Protein AF-A0A1M6YZU3-F1 (afdb_monomer_lite)

Secondary structure (DSSP, 8-state):
--------------------------------SS-----SSS-HHHHHHHHHTS-TT--HHHHHHTT-EEEETTEEEE-HHHHHHHHHHHHTT--EEEEEEEE-TTSPEEEEEEEEETTEEEEEEEGGG-TTT-------EEESEEEEEEETTEEEEEEES-TT--HHHHHHHHHTT--SEEEEEEEE-S--

Foldseek 3Di:
DDDDDDDDDDDDDDPPPPPPPPDDDDDDDDDDDDDDDDADDPCVVVVVVVVVVADLLDAPVNCQVNQAFEAEPQAGPHNVVVVVVQVVCVVVVHKDKGWYWYAYPVRQIKIKIWIRDPQKIWIWICCVSVPPPPDRDTDIDIARDWDWAQDPQKTWIKGANDPPDDPVNVVVCVVVVHPGMGTDGMHGHPPD

Sequence (192 aa):
MQRKLISTIMLIGVISISLFFVGCKFDNKNINKSEKKIYGKSKIQDIKDLLKMYPLDYNSDEAIKDGLFVISDNSIVGGEENWNDFISKVGDKKNDSIIVA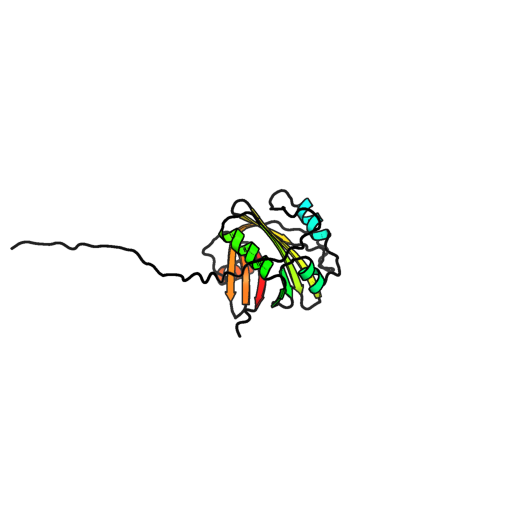TISNKGDMRLMYLSYLDNKFFSYFDMTRFKDSGIDYYSSDEYKFLKIYDVLGESNIALVNDESITYEEIENDLANGLVTSCNLFTFKNDND

Radius of gyration: 21.12 Å; chains: 1; bounding box: 74×56×54 Å

pLDDT: mean 77.56, std 21.75, range [28.66, 97.06]

Organism: NCBI:txid1121322

Structure (mmCIF, N/CA/C/O backbone):
data_AF-A0A1M6YZU3-F1
#
_entry.id   AF-A0A1M6YZU3-F1
#
loop_
_atom_site.group_PDB
_atom_site.id
_atom_site.type_symbol
_atom_site.label_atom_id
_atom_site.label_alt_id
_atom_site.label_comp_id
_atom_site.label_asym_id
_atom_site.label_entity_id
_atom_site.label_seq_id
_atom_site.pdbx_PDB_ins_code
_atom_site.Cartn_x
_atom_site.Cartn_y
_atom_site.Cartn_z
_atom_site.occupancy
_atom_site.B_iso_or_equiv
_atom_site.auth_seq_id
_atom_site.auth_comp_id
_atom_site.auth_asym_id
_atom_site.auth_atom_id
_atom_site.pdbx_PDB_model_num
ATOM 1 N N . MET A 1 1 ? -50.605 37.637 34.770 1.00 41.44 1 MET A N 1
ATOM 2 C CA . MET A 1 1 ? -50.801 36.393 33.995 1.00 41.44 1 MET A CA 1
ATOM 3 C C . MET A 1 1 ? -49.445 35.702 33.851 1.00 41.44 1 MET A C 1
ATOM 5 O O . MET A 1 1 ? -48.448 36.393 33.694 1.00 41.44 1 MET A O 1
ATOM 9 N N . GLN A 1 2 ? -49.388 34.392 34.093 1.00 34.66 2 GLN A N 1
ATOM 10 C CA . GLN A 1 2 ? -48.192 33.622 34.469 1.00 34.66 2 GLN A CA 1
ATOM 11 C C . GLN A 1 2 ? -47.335 33.112 33.283 1.00 34.66 2 GLN A C 1
ATOM 13 O O . GLN A 1 2 ? -47.867 32.649 32.288 1.00 34.66 2 GLN A O 1
ATOM 18 N N . ARG A 1 3 ? -46.007 33.176 33.485 1.00 36.25 3 ARG A N 1
ATOM 19 C CA . ARG A 1 3 ? -44.893 32.228 33.201 1.00 36.25 3 ARG A CA 1
ATOM 20 C C . ARG A 1 3 ? -44.892 31.252 31.990 1.00 36.25 3 ARG A C 1
ATOM 22 O O . ARG A 1 3 ? -45.678 30.322 31.957 1.00 36.25 3 ARG A O 1
ATOM 29 N N . LYS A 1 4 ? -43.749 31.334 31.267 1.00 38.69 4 LYS A N 1
ATOM 30 C CA . LYS A 1 4 ? -42.793 30.281 30.799 1.00 38.69 4 LYS A CA 1
ATOM 31 C C . LYS A 1 4 ? -43.259 29.235 29.760 1.00 38.69 4 LYS A C 1
ATOM 33 O O . LYS A 1 4 ? -44.171 28.480 30.041 1.00 38.69 4 LYS A O 1
ATOM 38 N N . LEU A 1 5 ? -42.466 29.013 28.699 1.00 37.53 5 LEU A N 1
ATOM 39 C CA . LEU A 1 5 ? -41.419 27.969 28.651 1.00 37.53 5 LEU A CA 1
ATOM 40 C C . LEU A 1 5 ? -40.583 28.045 27.354 1.00 37.53 5 LEU A C 1
ATOM 42 O O . LEU A 1 5 ? -41.110 28.231 26.264 1.00 37.53 5 LEU A O 1
ATOM 46 N N . ILE A 1 6 ? -39.273 27.868 27.517 1.00 45.22 6 ILE A N 1
ATOM 47 C CA . ILE A 1 6 ? -38.275 27.581 26.479 1.00 45.22 6 ILE A CA 1
ATOM 48 C C . ILE A 1 6 ? -38.477 26.126 26.032 1.00 45.22 6 ILE A C 1
ATOM 50 O O . ILE A 1 6 ? -38.635 25.258 26.892 1.00 45.22 6 ILE A O 1
ATOM 54 N N . SER A 1 7 ? -38.428 25.846 24.728 1.00 41.50 7 SER A N 1
ATOM 55 C CA . SER A 1 7 ? -38.266 24.480 24.220 1.00 41.50 7 SER A CA 1
ATOM 56 C C . SER A 1 7 ? -37.214 24.443 23.116 1.00 41.50 7 SER A C 1
ATOM 58 O O . SER A 1 7 ? -37.377 24.989 22.029 1.00 41.50 7 SER A O 1
ATOM 60 N N . THR A 1 8 ? -36.104 23.819 23.483 1.00 41.28 8 THR A N 1
ATOM 61 C CA . THR A 1 8 ? -35.013 23.315 22.662 1.00 41.28 8 THR A CA 1
ATOM 62 C C . THR A 1 8 ? -35.526 22.221 21.723 1.00 41.28 8 THR A C 1
ATOM 64 O O . THR A 1 8 ? -36.090 21.244 22.209 1.00 41.28 8 THR A O 1
ATOM 67 N N . ILE A 1 9 ? -35.246 22.312 20.419 1.00 47.88 9 ILE A N 1
ATOM 68 C CA . ILE A 1 9 ? -35.103 21.121 19.569 1.00 47.88 9 ILE A CA 1
ATOM 69 C C . ILE A 1 9 ? -33.762 21.196 18.842 1.00 47.88 9 ILE A C 1
ATOM 71 O O . ILE A 1 9 ? -33.439 22.142 18.129 1.00 47.88 9 ILE A O 1
ATOM 75 N N . MET A 1 10 ? -32.988 20.165 19.137 1.00 33.84 10 MET A N 1
ATOM 76 C CA . MET A 1 10 ? -31.693 19.775 18.622 1.00 33.84 10 MET A CA 1
ATOM 77 C C . MET A 1 10 ? -31.843 19.093 17.248 1.00 33.84 10 MET A C 1
ATOM 79 O O . MET A 1 10 ? -32.797 18.350 17.049 1.00 33.84 10 MET A O 1
ATOM 83 N N . LEU A 1 11 ? -30.802 19.245 16.418 1.00 32.12 11 LEU A N 1
ATOM 84 C CA . LEU A 1 11 ? -30.202 18.202 15.566 1.00 32.12 11 LEU A CA 1
ATOM 85 C C . LEU A 1 11 ? -31.000 17.695 14.338 1.00 32.12 11 LEU A C 1
ATOM 87 O O . LEU A 1 11 ? -32.030 17.046 14.459 1.00 32.12 11 LEU A O 1
ATOM 91 N N . ILE A 1 12 ? -30.433 17.843 13.137 1.00 39.91 12 ILE A N 1
ATOM 92 C CA . ILE A 1 12 ? -29.580 16.831 12.474 1.00 39.91 12 ILE A CA 1
ATOM 93 C C . ILE A 1 12 ? -29.151 17.410 11.121 1.00 39.91 12 ILE A C 1
ATOM 95 O O . ILE A 1 12 ? -29.974 17.802 10.295 1.00 39.91 12 ILE A O 1
ATOM 99 N N . GLY A 1 13 ? -27.835 17.488 10.930 1.00 33.00 13 GLY A N 1
ATOM 100 C CA . GLY A 1 13 ? -27.226 17.856 9.666 1.00 33.00 13 GLY A CA 1
ATOM 101 C C . GLY A 1 13 ? -27.445 16.789 8.601 1.00 33.00 13 GLY A C 1
ATOM 102 O O . GLY A 1 13 ? -27.438 15.592 8.876 1.00 33.00 13 GLY A O 1
ATOM 103 N N . VAL A 1 14 ? -27.569 17.252 7.366 1.00 35.19 14 VAL A N 1
ATOM 104 C CA . VAL A 1 14 ? -27.305 16.446 6.180 1.00 35.19 14 VAL A CA 1
ATOM 105 C C . VAL A 1 14 ? -26.376 17.285 5.316 1.00 35.19 14 VAL A C 1
ATOM 107 O O . VAL A 1 14 ? -26.810 18.054 4.462 1.00 35.19 14 VAL A O 1
ATOM 110 N N . ILE A 1 15 ? -25.074 17.187 5.587 1.00 36.59 15 ILE A N 1
ATOM 111 C CA . ILE A 1 15 ? -24.074 17.514 4.574 1.00 36.59 15 ILE A CA 1
ATOM 112 C C . ILE A 1 15 ? -24.166 16.364 3.577 1.00 36.59 15 ILE A C 1
ATOM 114 O O . ILE A 1 15 ? -23.703 15.255 3.832 1.00 36.59 15 ILE A O 1
ATOM 118 N N . SER A 1 16 ? -24.871 16.619 2.480 1.00 35.97 16 SER A N 1
ATOM 119 C CA . SER A 1 16 ? -24.916 15.735 1.325 1.00 35.97 16 SER A CA 1
ATOM 120 C C . SER A 1 16 ? -23.519 15.697 0.707 1.00 35.97 16 SER A C 1
ATOM 122 O O . SER A 1 16 ? -23.203 16.508 -0.159 1.00 35.97 16 SER A O 1
ATOM 124 N N . ILE A 1 17 ? -22.676 14.768 1.161 1.00 38.66 17 ILE A N 1
ATOM 125 C CA . ILE A 1 17 ? -21.481 14.364 0.423 1.00 38.66 17 ILE A CA 1
ATOM 126 C C . ILE A 1 17 ? -21.995 13.640 -0.818 1.00 38.66 17 ILE A C 1
ATOM 128 O O . ILE A 1 17 ? -22.432 12.491 -0.765 1.00 38.66 17 ILE A O 1
ATOM 132 N N . SER A 1 18 ? -22.013 14.355 -1.937 1.00 32.00 18 SER A N 1
ATOM 133 C CA . SER A 1 18 ? -22.234 13.776 -3.252 1.00 32.00 18 SER A CA 1
ATOM 134 C C . SER A 1 18 ? -21.070 12.838 -3.566 1.00 32.00 18 SER A C 1
ATOM 136 O O . SER A 1 18 ? -20.015 13.276 -4.019 1.00 32.00 18 SER A O 1
ATOM 138 N N . LEU A 1 19 ? -21.264 11.544 -3.308 1.00 32.56 19 LEU A N 1
ATOM 139 C CA . LEU A 1 19 ? -20.465 10.477 -3.896 1.00 32.56 19 LEU A CA 1
ATOM 140 C C . LEU A 1 19 ? -20.680 10.517 -5.411 1.00 32.56 19 LEU A C 1
ATOM 142 O O . LEU A 1 19 ? -21.699 10.045 -5.919 1.00 32.56 19 LEU A O 1
ATOM 146 N N . PHE A 1 20 ? -19.725 11.089 -6.139 1.00 32.66 20 PHE A N 1
ATOM 147 C CA . PHE A 1 20 ? -19.591 10.841 -7.568 1.00 32.66 20 PHE A CA 1
ATOM 148 C C . PHE A 1 20 ? -19.117 9.395 -7.756 1.00 32.66 20 PHE A C 1
ATOM 150 O O . PHE A 1 20 ? -17.933 9.126 -7.919 1.00 32.66 20 PHE A O 1
ATOM 157 N N . PHE A 1 21 ? -20.051 8.442 -7.737 1.00 32.41 21 PHE A N 1
ATOM 158 C CA . PHE A 1 21 ? -19.829 7.153 -8.385 1.00 32.41 21 PHE A CA 1
ATOM 159 C C . PHE A 1 21 ? -19.933 7.378 -9.894 1.00 32.41 21 PHE A C 1
ATOM 161 O O . PHE A 1 21 ? -21.011 7.280 -10.483 1.00 32.41 21 PHE A O 1
ATOM 168 N N . VAL A 1 22 ? -18.807 7.699 -10.533 1.00 38.25 22 VAL A N 1
ATOM 169 C CA . VAL A 1 22 ? -18.679 7.501 -11.977 1.00 38.25 22 VAL A CA 1
ATOM 170 C C . VAL A 1 22 ? -18.605 5.995 -12.193 1.00 38.25 22 VAL A C 1
ATOM 172 O O . VAL A 1 22 ? -17.567 5.359 -12.036 1.00 38.25 22 VAL A O 1
ATOM 175 N N . GLY A 1 23 ? -19.760 5.408 -12.494 1.00 37.00 23 GLY A N 1
ATOM 176 C CA . GLY A 1 23 ? -19.840 4.041 -12.971 1.00 37.00 23 GLY A CA 1
ATOM 177 C C . GLY A 1 23 ? -19.179 3.935 -14.340 1.00 37.00 23 GLY A C 1
ATOM 178 O O . GLY A 1 23 ? -19.752 4.376 -15.334 1.00 37.00 23 GLY A O 1
ATOM 179 N N . CYS A 1 24 ? -18.021 3.284 -14.398 1.00 28.66 24 CYS A N 1
ATOM 180 C CA . CYS A 1 24 ? -17.523 2.669 -15.620 1.00 28.66 24 CYS A CA 1
ATOM 181 C C . CYS A 1 24 ? -17.630 1.151 -15.482 1.00 28.66 24 CYS A C 1
ATOM 183 O O . CYS A 1 24 ? -17.113 0.538 -14.551 1.00 28.66 24 CYS A O 1
ATOM 185 N N . LYS A 1 25 ? -18.383 0.558 -16.411 1.00 33.75 25 LYS A N 1
ATOM 186 C CA . LYS A 1 25 ? -18.564 -0.885 -16.550 1.00 33.75 25 LYS A CA 1
ATOM 187 C C . LYS A 1 25 ? -17.217 -1.524 -16.882 1.00 33.75 25 LYS A C 1
ATOM 189 O O . LYS A 1 25 ? -16.614 -1.193 -17.899 1.00 33.75 25 LYS A O 1
ATOM 194 N N . PHE A 1 26 ? -16.791 -2.440 -16.023 1.00 34.69 26 PHE A N 1
ATOM 195 C CA . PHE A 1 26 ? -15.638 -3.301 -16.229 1.00 34.69 26 PHE A CA 1
ATOM 196 C C . PHE A 1 26 ? -15.970 -4.413 -17.219 1.00 34.69 26 PHE A C 1
ATOM 198 O O . PHE A 1 26 ? -16.916 -5.164 -17.007 1.00 34.69 26 PHE A O 1
ATOM 205 N N . ASP A 1 27 ? -15.126 -4.552 -18.234 1.00 37.41 27 ASP A N 1
ATOM 206 C CA . ASP A 1 27 ? -14.785 -5.846 -18.811 1.00 37.41 27 ASP A CA 1
ATOM 207 C C . ASP A 1 27 ? -13.397 -5.734 -19.445 1.00 37.41 27 ASP A C 1
ATOM 209 O O . ASP A 1 27 ? -13.240 -5.177 -20.529 1.00 37.41 27 ASP A O 1
ATOM 213 N N . ASN A 1 28 ? -12.382 -6.298 -18.783 1.00 33.28 28 ASN A N 1
ATOM 214 C CA . ASN A 1 28 ? -11.316 -6.956 -19.528 1.00 33.28 28 ASN A CA 1
ATOM 215 C C . ASN A 1 28 ? -10.684 -8.096 -18.720 1.00 33.28 28 ASN A C 1
ATOM 217 O O . ASN A 1 28 ? -9.853 -7.907 -17.834 1.00 33.28 28 ASN A O 1
ATOM 221 N N . LYS A 1 29 ? -11.118 -9.317 -19.039 1.00 43.34 29 LYS A N 1
ATOM 222 C CA . LYS A 1 29 ? -10.489 -10.564 -18.607 1.00 43.34 29 LYS A CA 1
ATOM 223 C C . LYS A 1 29 ? -9.174 -10.757 -19.359 1.00 43.34 29 LYS A C 1
ATOM 225 O O . LYS A 1 29 ? -9.199 -10.983 -20.563 1.00 43.34 29 LYS A O 1
ATOM 230 N N . ASN A 1 30 ? -8.070 -10.827 -18.617 1.00 31.03 30 ASN A N 1
ATOM 231 C CA . ASN A 1 30 ? -7.077 -11.896 -18.773 1.00 31.03 30 ASN A CA 1
ATOM 232 C C . ASN A 1 30 ? -6.193 -12.011 -17.521 1.00 31.03 30 ASN A C 1
ATOM 234 O O . ASN A 1 30 ? -5.007 -11.708 -17.520 1.00 31.03 30 ASN A O 1
ATOM 238 N N . ILE A 1 31 ? -6.799 -12.501 -16.439 1.00 50.44 31 ILE A N 1
ATOM 239 C CA . ILE A 1 31 ? -6.069 -13.089 -15.316 1.00 50.44 31 ILE A CA 1
ATOM 240 C C . ILE A 1 31 ? -5.704 -14.515 -15.726 1.00 50.44 31 ILE A C 1
ATOM 242 O O . ILE A 1 31 ? -6.610 -15.327 -15.920 1.00 50.44 31 ILE A O 1
ATOM 246 N N . ASN A 1 32 ? -4.410 -14.838 -15.812 1.00 41.97 32 ASN A N 1
ATOM 247 C CA . ASN A 1 32 ? -3.910 -16.077 -15.211 1.00 41.97 32 ASN A CA 1
ATOM 248 C C . ASN A 1 32 ? -2.383 -16.215 -15.246 1.00 41.97 32 ASN A C 1
ATOM 250 O O . ASN A 1 32 ? -1.805 -16.479 -16.300 1.00 41.97 32 ASN A O 1
ATOM 254 N N . LYS A 1 33 ? -1.792 -16.327 -14.049 1.00 39.16 33 LYS A N 1
ATOM 255 C CA . LYS A 1 33 ? -1.403 -17.666 -13.584 1.00 39.16 33 LYS A CA 1
ATOM 256 C C . LYS A 1 33 ? -1.372 -17.783 -12.048 1.00 39.16 33 LYS A C 1
ATOM 258 O O . LYS A 1 33 ? -0.534 -17.188 -11.387 1.00 39.16 33 LYS A O 1
ATOM 263 N N . SER A 1 34 ? -2.305 -18.602 -11.549 1.00 38.62 34 SER A N 1
ATOM 264 C CA . SER A 1 34 ? -2.415 -19.256 -10.226 1.00 38.62 34 SER A CA 1
ATOM 265 C C . SER A 1 34 ? -2.686 -18.406 -8.963 1.00 38.62 34 SER A C 1
ATOM 267 O O . SER A 1 34 ? -1.774 -17.944 -8.293 1.00 38.62 34 SER A O 1
ATOM 269 N N . GLU A 1 35 ? -3.987 -18.315 -8.635 1.00 47.91 35 GLU A N 1
ATOM 270 C CA . GLU A 1 35 ? -4.645 -18.194 -7.309 1.00 47.91 35 GLU A CA 1
ATOM 271 C C . GLU A 1 35 ? -4.148 -17.130 -6.303 1.00 47.91 35 GLU A C 1
ATOM 273 O O . GLU A 1 35 ? -3.633 -17.437 -5.228 1.00 47.91 35 GLU A O 1
ATOM 278 N N . LYS A 1 36 ? -4.419 -15.845 -6.576 1.00 56.97 36 LYS A N 1
ATOM 279 C CA . LYS A 1 36 ? -4.202 -14.767 -5.594 1.00 56.97 36 LYS A CA 1
ATOM 280 C C . LYS A 1 36 ? -5.277 -14.797 -4.494 1.00 56.97 36 LYS A C 1
ATOM 282 O O . LYS A 1 36 ? -6.397 -14.333 -4.690 1.00 56.97 36 LYS A O 1
ATOM 287 N N . LYS A 1 37 ? -4.920 -15.305 -3.312 1.00 63.38 37 LYS A N 1
ATOM 288 C CA . LYS A 1 37 ? -5.542 -14.912 -2.036 1.00 63.38 37 LYS A CA 1
ATOM 289 C C . LYS A 1 37 ? -4.543 -15.071 -0.887 1.00 63.38 37 LYS A C 1
ATOM 291 O O . LYS A 1 37 ? -4.438 -16.143 -0.290 1.00 63.38 37 LYS A O 1
ATOM 296 N N . ILE A 1 38 ? -3.816 -14.011 -0.537 1.00 69.88 38 ILE A N 1
ATOM 297 C CA . ILE A 1 38 ? -2.964 -14.000 0.663 1.00 69.88 38 ILE A CA 1
ATOM 298 C C . ILE A 1 38 ? -3.293 -12.752 1.483 1.00 69.88 38 ILE A C 1
ATOM 300 O O . ILE A 1 38 ? -3.240 -11.650 0.983 1.00 69.88 38 ILE A O 1
ATOM 304 N N . TYR A 1 39 ? -3.657 -12.877 2.749 1.00 71.50 39 TYR A N 1
ATOM 305 C CA . TYR A 1 39 ? -3.916 -11.722 3.620 1.00 71.50 39 TYR A CA 1
ATOM 306 C C . TYR A 1 39 ? -3.332 -12.064 5.006 1.00 71.50 39 TYR A C 1
ATOM 308 O O . TYR A 1 39 ? -3.361 -13.236 5.392 1.00 71.50 39 TYR A O 1
ATOM 316 N N . GLY A 1 40 ? -2.682 -11.120 5.696 1.00 66.44 40 GLY A N 1
ATOM 317 C CA . GLY A 1 40 ? -1.544 -11.434 6.584 1.00 66.44 40 GLY A CA 1
ATOM 318 C C . GLY A 1 40 ? -1.766 -11.426 8.108 1.00 66.44 40 GLY A C 1
ATOM 319 O O . GLY A 1 40 ? -2.507 -10.615 8.629 1.00 66.44 40 GLY A O 1
ATOM 320 N N . LYS A 1 41 ? -1.057 -12.340 8.799 1.00 64.25 41 LYS A N 1
ATOM 321 C CA . LYS A 1 41 ? -0.473 -12.284 10.174 1.00 64.25 41 LYS A CA 1
ATOM 322 C C . LYS A 1 41 ? 0.367 -13.550 10.451 1.00 64.25 41 LYS A C 1
ATOM 324 O O . LYS A 1 41 ? 1.304 -13.526 11.237 1.00 64.25 41 LYS A O 1
ATOM 329 N N . SER A 1 42 ? 0.101 -14.650 9.733 1.00 72.88 42 SER A N 1
ATOM 330 C CA . SER A 1 42 ? 0.862 -15.918 9.827 1.00 72.88 42 SER A CA 1
ATOM 331 C C . SER A 1 42 ? 1.279 -16.504 8.471 1.00 72.88 42 SER A C 1
ATOM 333 O O . SER A 1 42 ? 1.656 -17.666 8.393 1.00 72.88 42 SER A O 1
ATOM 335 N N . LYS A 1 43 ? 1.225 -15.702 7.401 1.00 81.25 43 LYS A N 1
ATOM 336 C CA . LYS A 1 43 ? 1.587 -16.093 6.025 1.00 81.25 43 LYS A CA 1
ATOM 337 C C . LYS A 1 43 ? 2.858 -15.403 5.531 1.00 81.25 43 LYS A C 1
ATOM 339 O O . LYS A 1 43 ? 2.999 -15.122 4.350 1.00 81.25 43 LYS A O 1
ATOM 344 N N . ILE A 1 44 ? 3.764 -15.070 6.452 1.00 82.56 44 ILE A N 1
ATOM 345 C CA . ILE A 1 44 ? 4.958 -14.280 6.128 1.00 82.56 44 ILE A CA 1
ATOM 346 C C . ILE A 1 44 ? 5.779 -14.987 5.049 1.00 82.56 44 ILE A C 1
ATOM 348 O O . ILE A 1 44 ? 6.153 -14.347 4.077 1.00 82.56 44 ILE A O 1
ATOM 352 N N . GLN A 1 45 ? 6.009 -16.298 5.178 1.00 84.62 45 GLN A N 1
ATOM 353 C CA . GLN A 1 45 ? 6.783 -17.044 4.186 1.00 84.62 45 GLN A CA 1
ATOM 354 C C . GLN A 1 45 ? 6.105 -17.046 2.809 1.00 84.62 45 GLN A C 1
ATOM 356 O O . GLN A 1 45 ? 6.767 -16.726 1.832 1.00 84.62 45 GLN A O 1
ATOM 361 N N . ASP A 1 46 ? 4.790 -17.272 2.740 1.00 88.31 46 ASP A N 1
ATOM 362 C CA . ASP A 1 46 ? 4.052 -17.224 1.471 1.00 88.31 46 ASP A CA 1
ATOM 363 C C . ASP A 1 46 ? 4.134 -15.834 0.809 1.00 88.31 46 ASP A C 1
ATOM 365 O O . ASP A 1 46 ? 4.242 -15.725 -0.409 1.00 88.31 46 ASP A O 1
ATOM 369 N N . ILE A 1 47 ? 4.102 -14.757 1.608 1.00 88.50 47 ILE A N 1
ATOM 370 C CA . ILE A 1 47 ? 4.250 -13.377 1.118 1.00 88.50 47 ILE A CA 1
ATOM 371 C C . ILE A 1 47 ? 5.679 -13.131 0.622 1.00 88.50 47 ILE A C 1
ATOM 373 O O . ILE A 1 47 ? 5.858 -12.527 -0.433 1.00 88.50 47 ILE A O 1
ATOM 377 N N . LYS A 1 48 ? 6.698 -13.622 1.339 1.00 86.38 48 LYS A N 1
ATOM 378 C CA . LYS A 1 48 ? 8.096 -13.560 0.884 1.00 86.38 48 LYS A CA 1
ATOM 379 C C . LYS A 1 48 ? 8.269 -14.288 -0.443 1.00 86.38 48 LYS A C 1
ATOM 381 O O . LYS A 1 48 ? 8.859 -13.741 -1.367 1.00 86.38 48 LYS A O 1
ATOM 386 N N . ASP A 1 49 ? 7.738 -15.501 -0.541 1.00 88.00 49 ASP A N 1
ATOM 387 C CA . ASP A 1 49 ? 7.838 -16.322 -1.742 1.00 88.00 49 ASP A CA 1
ATOM 388 C C . ASP A 1 49 ? 7.112 -15.649 -2.915 1.00 88.00 49 ASP A C 1
ATOM 390 O O . ASP A 1 49 ? 7.664 -15.585 -4.010 1.00 88.00 49 ASP A O 1
ATOM 394 N N . LEU A 1 50 ? 5.947 -15.035 -2.666 1.00 90.06 50 LEU A N 1
ATOM 395 C CA . LEU A 1 50 ? 5.225 -14.212 -3.640 1.00 90.06 50 LEU A CA 1
ATOM 396 C C . LEU A 1 50 ? 6.059 -13.031 -4.150 1.00 90.06 50 LEU A C 1
ATOM 398 O O . LEU A 1 50 ? 6.164 -12.842 -5.359 1.00 90.06 50 LEU A O 1
ATOM 402 N N . LEU A 1 51 ? 6.672 -12.250 -3.257 1.00 88.75 51 LEU A N 1
ATOM 403 C CA . LEU A 1 51 ? 7.482 -11.086 -3.639 1.00 88.75 51 LEU A CA 1
ATOM 404 C C . LEU A 1 51 ? 8.780 -11.484 -4.370 1.00 88.75 51 LEU A C 1
ATOM 406 O O . LEU A 1 51 ? 9.248 -10.751 -5.244 1.00 88.75 51 LEU A O 1
ATOM 410 N N . LYS A 1 52 ? 9.322 -12.676 -4.084 1.00 87.12 52 LYS A N 1
ATOM 411 C CA . LYS A 1 52 ? 10.492 -13.250 -4.771 1.00 87.12 52 LYS A CA 1
ATOM 412 C C . LYS A 1 52 ? 10.203 -13.780 -6.175 1.00 87.12 52 LYS A C 1
ATOM 414 O O . LYS A 1 52 ? 11.151 -13.985 -6.929 1.00 87.12 52 LYS A O 1
ATOM 419 N N . MET A 1 53 ? 8.938 -14.005 -6.547 1.00 88.88 53 MET A N 1
ATOM 420 C CA . MET A 1 53 ? 8.596 -14.429 -7.914 1.00 88.88 53 MET A CA 1
ATOM 421 C C . MET A 1 53 ? 8.852 -13.331 -8.953 1.00 88.88 53 MET A C 1
ATOM 423 O O . MET A 1 53 ? 9.035 -13.641 -10.129 1.00 88.88 53 MET A O 1
ATOM 427 N N . TYR A 1 54 ? 8.877 -12.066 -8.533 1.00 88.94 54 TYR A N 1
ATOM 428 C CA . TYR A 1 54 ? 9.156 -10.943 -9.420 1.00 88.94 54 TYR A CA 1
ATOM 429 C C . TYR A 1 54 ? 10.667 -10.830 -9.703 1.00 88.94 54 TYR A C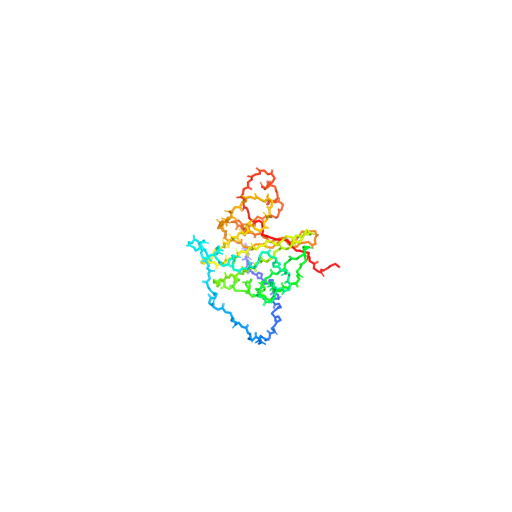 1
ATOM 431 O O . TYR A 1 54 ? 11.454 -10.887 -8.749 1.00 88.94 54 TYR A O 1
ATOM 439 N N . PRO A 1 55 ? 11.100 -10.635 -10.965 1.00 86.56 55 PRO A N 1
ATOM 440 C CA . PRO A 1 55 ? 12.516 -10.495 -11.332 1.00 86.56 55 PRO A CA 1
ATOM 441 C C . PRO A 1 55 ? 13.245 -9.405 -10.535 1.00 86.56 55 PRO A C 1
ATOM 443 O O . PRO A 1 55 ? 12.621 -8.465 -10.058 1.00 86.56 55 PRO A O 1
ATOM 446 N N . LEU A 1 56 ? 14.567 -9.495 -10.362 1.00 81.56 56 LEU A N 1
ATOM 447 C CA . LEU A 1 56 ? 15.332 -8.448 -9.656 1.00 81.56 56 LEU A CA 1
ATOM 448 C C . LEU A 1 56 ? 15.552 -7.192 -10.512 1.00 81.56 56 LEU A C 1
ATOM 450 O O . LEU A 1 56 ? 15.684 -6.100 -9.971 1.00 81.56 56 LEU A O 1
ATOM 454 N N . ASP A 1 57 ? 15.585 -7.354 -11.830 1.00 81.88 57 ASP A N 1
ATOM 455 C CA . ASP A 1 57 ? 15.723 -6.326 -12.867 1.00 81.88 57 ASP A CA 1
ATOM 456 C C . ASP A 1 57 ? 14.369 -5.840 -13.413 1.00 81.88 57 ASP A C 1
ATOM 458 O O . ASP A 1 57 ? 14.291 -5.275 -14.501 1.00 81.88 57 ASP A O 1
ATOM 462 N N . TYR A 1 58 ? 13.309 -6.058 -12.635 1.00 85.56 58 TYR A N 1
ATOM 463 C CA . TYR A 1 58 ? 11.931 -5.746 -12.988 1.00 85.56 58 TYR A CA 1
ATOM 464 C C . TYR A 1 58 ? 11.732 -4.251 -13.227 1.00 85.56 58 TYR A C 1
ATOM 466 O O . TYR A 1 58 ? 12.107 -3.424 -12.392 1.00 85.56 58 TYR A O 1
ATOM 474 N N . ASN A 1 59 ? 11.146 -3.906 -14.372 1.00 87.88 59 ASN A N 1
ATOM 475 C CA . ASN A 1 59 ? 10.889 -2.517 -14.754 1.00 87.88 59 ASN A CA 1
ATOM 476 C C . ASN A 1 59 ? 9.409 -2.123 -14.588 1.00 87.88 59 ASN A C 1
ATOM 478 O O . ASN A 1 59 ? 8.554 -2.953 -14.274 1.00 87.88 59 ASN A O 1
ATOM 482 N N . SER A 1 60 ? 9.106 -0.833 -14.776 1.00 89.31 60 SER A N 1
ATOM 483 C CA . SER A 1 60 ? 7.751 -0.286 -14.628 1.00 89.31 60 SER A CA 1
ATOM 484 C C . SER A 1 60 ? 6.731 -0.969 -15.535 1.00 89.31 60 SER A C 1
ATOM 486 O O . SER A 1 60 ? 5.647 -1.311 -15.074 1.00 89.31 60 SER A O 1
ATOM 488 N N . ASP A 1 61 ? 7.072 -1.202 -16.801 1.00 91.25 61 ASP A N 1
ATOM 489 C CA . ASP A 1 61 ? 6.135 -1.729 -17.796 1.00 91.25 61 ASP A CA 1
ATOM 490 C C . ASP A 1 61 ? 5.771 -3.184 -17.490 1.00 91.25 61 ASP A C 1
ATOM 492 O O . ASP A 1 61 ? 4.613 -3.588 -17.614 1.00 91.25 61 ASP A O 1
ATOM 496 N N . GLU A 1 62 ? 6.752 -3.971 -17.046 1.00 91.94 62 GLU A N 1
ATOM 497 C CA . GLU A 1 62 ? 6.537 -5.343 -16.587 1.00 91.94 62 GLU A CA 1
ATOM 498 C C . GLU A 1 62 ? 5.679 -5.381 -15.316 1.00 91.94 62 GLU A C 1
ATOM 500 O O . GLU A 1 62 ? 4.711 -6.141 -15.259 1.00 91.94 62 GLU A O 1
ATOM 505 N N . ALA A 1 63 ? 5.967 -4.512 -14.340 1.00 92.25 63 ALA A N 1
ATOM 506 C CA . ALA A 1 63 ? 5.184 -4.389 -13.112 1.00 92.25 63 ALA A CA 1
ATOM 507 C C . ALA A 1 63 ? 3.715 -4.033 -13.389 1.00 92.25 63 ALA A C 1
ATOM 509 O O . ALA A 1 63 ? 2.807 -4.664 -12.842 1.00 92.25 63 ALA A O 1
ATOM 510 N N . ILE A 1 64 ? 3.470 -3.072 -14.282 1.00 93.50 64 ILE A N 1
ATOM 511 C CA . ILE A 1 64 ? 2.116 -2.685 -14.698 1.00 93.50 64 ILE A CA 1
ATOM 512 C C . ILE A 1 64 ? 1.419 -3.857 -15.394 1.00 93.50 64 ILE A C 1
ATOM 514 O O . ILE A 1 64 ? 0.266 -4.164 -15.091 1.00 93.50 64 ILE A O 1
ATOM 518 N N . LYS A 1 65 ? 2.115 -4.545 -16.306 1.00 92.62 65 LYS A N 1
ATOM 519 C CA . LYS A 1 65 ? 1.560 -5.688 -17.042 1.00 92.62 65 LYS A CA 1
ATOM 520 C C . LYS A 1 65 ? 1.142 -6.837 -16.122 1.00 92.62 65 LYS A C 1
ATOM 522 O O . LYS A 1 65 ? 0.148 -7.504 -16.407 1.00 92.62 65 LYS A O 1
ATOM 527 N N . ASP A 1 66 ? 1.859 -7.037 -15.023 1.00 92.19 66 ASP A N 1
ATOM 528 C CA . ASP A 1 66 ? 1.527 -8.037 -14.005 1.00 92.19 66 ASP A CA 1
ATOM 529 C C . ASP A 1 66 ? 0.512 -7.526 -12.958 1.00 92.19 66 ASP A C 1
ATOM 531 O O . ASP A 1 66 ? 0.192 -8.232 -11.994 1.00 92.19 66 ASP A O 1
ATOM 535 N N . GLY A 1 67 ? -0.040 -6.324 -13.157 1.00 92.81 67 GLY A N 1
ATOM 536 C CA . GLY A 1 67 ? -1.136 -5.761 -12.368 1.00 92.81 67 GLY A CA 1
ATOM 537 C C . GLY A 1 67 ? -0.710 -5.179 -11.021 1.00 92.81 67 GLY A C 1
ATOM 538 O O . GLY A 1 67 ? -1.487 -5.220 -10.063 1.00 92.81 67 GLY A O 1
ATOM 539 N N . LEU A 1 68 ? 0.527 -4.692 -10.902 1.00 95.56 68 LEU A N 1
ATOM 540 C CA . LEU A 1 68 ? 0.975 -3.950 -9.723 1.00 95.56 68 LEU A CA 1
ATOM 541 C C . LEU A 1 68 ? 0.542 -2.489 -9.822 1.00 95.56 68 LEU A C 1
ATOM 543 O O . LEU A 1 68 ? 0.423 -1.935 -10.912 1.00 95.56 68 LEU A O 1
ATOM 547 N N . PHE A 1 69 ? 0.364 -1.855 -8.665 1.00 97.06 69 PHE A N 1
ATOM 548 C CA . PHE A 1 69 ? 0.297 -0.400 -8.591 1.00 97.06 69 PHE A CA 1
ATOM 549 C C . PHE A 1 69 ? 1.719 0.158 -8.586 1.00 97.06 69 PHE A C 1
ATOM 551 O O . PHE A 1 69 ? 2.521 -0.230 -7.735 1.00 97.06 69 PHE A O 1
ATOM 558 N N . VAL A 1 70 ? 2.052 1.018 -9.547 1.00 95.94 70 VAL A N 1
ATOM 559 C CA . VAL A 1 70 ? 3.435 1.435 -9.797 1.00 95.94 70 VAL A CA 1
ATOM 560 C C . VAL A 1 70 ? 3.587 2.939 -9.626 1.00 95.94 70 VAL A C 1
ATOM 562 O O . VAL A 1 70 ? 2.907 3.733 -10.277 1.00 95.94 70 VAL A O 1
ATOM 565 N N . ILE A 1 71 ? 4.535 3.311 -8.769 1.00 94.62 71 ILE A N 1
ATOM 566 C CA . ILE A 1 71 ? 4.951 4.686 -8.506 1.00 94.62 71 ILE A CA 1
ATOM 567 C C . ILE A 1 71 ? 6.406 4.830 -8.945 1.00 94.62 71 ILE A C 1
ATOM 569 O O . ILE A 1 71 ? 7.262 4.059 -8.512 1.00 94.62 71 ILE A O 1
ATOM 573 N N . SER A 1 72 ? 6.698 5.829 -9.770 1.00 91.75 72 SER A N 1
ATOM 574 C CA . SER A 1 72 ? 8.058 6.179 -10.192 1.00 91.75 72 SER A CA 1
ATOM 575 C C . SER A 1 72 ? 8.263 7.676 -10.037 1.00 91.75 72 SER A C 1
ATOM 577 O O . SER A 1 72 ? 7.418 8.448 -10.476 1.00 91.75 72 SER A O 1
ATOM 579 N N . ASP A 1 73 ? 9.364 8.092 -9.407 1.00 87.38 73 ASP A N 1
ATOM 580 C CA . ASP A 1 73 ? 9.673 9.512 -9.162 1.00 87.38 73 ASP A CA 1
ATOM 581 C C . ASP A 1 73 ? 8.492 10.295 -8.551 1.00 87.38 73 ASP A C 1
ATOM 583 O O . ASP A 1 73 ? 8.112 11.377 -9.012 1.00 87.38 73 ASP A O 1
ATOM 587 N N . ASN A 1 74 ? 7.881 9.709 -7.515 1.00 88.44 74 ASN A N 1
ATOM 588 C CA . ASN A 1 74 ? 6.669 10.202 -6.852 1.00 88.44 74 ASN A CA 1
ATOM 589 C C . ASN A 1 74 ? 5.485 10.414 -7.813 1.00 88.44 74 ASN A C 1
ATOM 591 O O . ASN A 1 74 ? 4.628 11.233 -7.533 1.00 88.44 74 ASN A O 1
ATOM 595 N N . SER A 1 75 ? 5.410 9.727 -8.948 1.00 91.50 75 SER A N 1
ATOM 596 C CA . SER A 1 75 ? 4.289 9.844 -9.889 1.00 91.50 75 SER A CA 1
ATOM 597 C C . SER A 1 75 ? 3.653 8.478 -10.097 1.00 91.50 75 SER A C 1
ATOM 599 O O . SER A 1 75 ? 4.361 7.470 -10.178 1.00 91.50 75 SER A O 1
ATOM 601 N N . ILE A 1 76 ? 2.325 8.426 -10.176 1.00 94.25 76 ILE A N 1
ATOM 602 C CA . ILE A 1 76 ? 1.623 7.196 -10.544 1.00 94.25 76 ILE A CA 1
ATOM 603 C C . ILE A 1 76 ? 1.889 6.947 -12.028 1.00 94.25 76 ILE A C 1
ATOM 605 O O . ILE A 1 76 ? 1.548 7.771 -12.871 1.00 94.25 76 ILE A O 1
ATOM 609 N N . VAL A 1 77 ? 2.512 5.814 -12.353 1.00 94.31 77 VAL A N 1
ATOM 610 C CA . VAL A 1 77 ? 2.840 5.459 -13.746 1.00 94.31 77 VAL A CA 1
ATOM 611 C C . VAL A 1 77 ? 1.997 4.304 -14.283 1.00 94.31 77 VAL A C 1
ATOM 613 O O . VAL A 1 77 ? 1.978 4.069 -15.488 1.00 94.31 77 VAL A O 1
ATOM 616 N N . GLY A 1 78 ? 1.258 3.604 -13.417 1.00 95.69 78 GLY A N 1
ATOM 617 C CA . GLY A 1 78 ? 0.248 2.633 -13.830 1.00 95.69 78 GLY A CA 1
ATOM 618 C C . GLY A 1 78 ? -0.332 1.810 -12.680 1.00 95.69 78 GLY A C 1
ATOM 619 O O . GLY A 1 78 ? 0.139 1.870 -11.542 1.00 95.69 78 GLY A O 1
ATOM 620 N N . GLY A 1 79 ? -1.376 1.037 -12.987 1.00 95.31 79 GLY A N 1
ATOM 621 C CA . GLY A 1 79 ? -2.071 0.183 -12.022 1.00 95.31 79 GLY A CA 1
ATOM 622 C C . GLY A 1 79 ? -2.991 0.932 -11.057 1.00 95.31 79 GLY A C 1
ATOM 623 O O . GLY A 1 79 ? -3.363 0.379 -10.019 1.00 95.31 79 GLY A O 1
ATOM 624 N N . GLU A 1 80 ? -3.347 2.181 -11.366 1.00 95.12 80 GLU A N 1
ATOM 625 C CA . GLU A 1 80 ? -4.262 3.000 -10.563 1.00 95.12 80 GLU A CA 1
ATOM 626 C C . GLU A 1 80 ? -5.628 2.317 -10.403 1.00 95.12 80 GLU A C 1
ATOM 628 O O . GLU A 1 80 ? -6.234 2.349 -9.335 1.00 95.12 80 GLU A O 1
ATOM 633 N N . GLU A 1 81 ? -6.089 1.604 -11.430 1.00 95.00 81 GLU A N 1
ATOM 634 C CA . GLU A 1 81 ? -7.314 0.814 -11.384 1.00 95.00 81 GLU A CA 1
ATOM 635 C C . GLU A 1 81 ? -7.265 -0.291 -10.318 1.00 95.00 81 GLU A C 1
ATOM 637 O O . GLU A 1 81 ? -8.270 -0.544 -9.653 1.00 95.00 81 GLU A O 1
ATOM 642 N N . ASN A 1 82 ? -6.094 -0.901 -10.101 1.00 95.31 82 ASN A N 1
ATOM 643 C CA . ASN A 1 82 ? -5.904 -1.933 -9.080 1.00 95.31 82 ASN A CA 1
ATOM 644 C C . ASN A 1 82 ? -5.854 -1.313 -7.678 1.00 95.31 82 ASN A C 1
ATOM 646 O O . ASN A 1 82 ? -6.395 -1.884 -6.730 1.00 95.31 82 ASN A O 1
ATOM 650 N N . TRP A 1 83 ? -5.245 -0.130 -7.544 1.00 95.75 83 TRP A N 1
ATOM 651 C CA . TRP A 1 83 ? -5.267 0.643 -6.301 1.00 95.75 83 TRP A CA 1
ATOM 652 C C . TRP A 1 83 ? -6.690 1.058 -5.921 1.00 95.75 83 TRP A C 1
ATOM 654 O O . TRP A 1 83 ? -7.134 0.804 -4.801 1.00 95.75 83 TRP A O 1
ATOM 664 N N . ASN A 1 84 ? -7.436 1.620 -6.869 1.00 95.81 84 ASN A N 1
ATOM 665 C CA . ASN A 1 84 ? -8.809 2.069 -6.658 1.00 95.81 84 ASN A CA 1
ATOM 666 C C . ASN A 1 84 ? -9.747 0.901 -6.307 1.00 95.81 84 ASN A C 1
ATOM 668 O O . ASN A 1 84 ? -10.583 1.033 -5.409 1.00 95.81 84 ASN A O 1
ATOM 672 N N . ASP A 1 85 ? -9.580 -0.263 -6.945 1.00 96.19 85 ASP A N 1
ATOM 673 C CA . ASP A 1 85 ? -10.319 -1.484 -6.596 1.00 96.19 85 ASP A CA 1
ATOM 674 C C . ASP A 1 85 ? -9.992 -1.972 -5.172 1.00 96.19 85 ASP A C 1
ATOM 676 O O . ASP A 1 85 ? -10.904 -2.249 -4.385 1.00 96.19 85 ASP A O 1
ATOM 680 N N . PHE A 1 86 ? -8.708 -1.999 -4.794 1.00 96.31 86 PHE A N 1
ATOM 681 C CA . PHE A 1 86 ? -8.284 -2.336 -3.432 1.00 96.31 86 PHE A CA 1
ATOM 682 C C . PHE A 1 86 ? -8.912 -1.391 -2.395 1.00 96.31 86 PHE A C 1
ATOM 684 O O . PHE A 1 86 ? -9.539 -1.855 -1.440 1.00 96.31 86 PHE A O 1
ATOM 691 N N . ILE A 1 87 ? -8.818 -0.073 -2.598 1.00 96.00 87 ILE A N 1
ATOM 692 C CA . ILE A 1 87 ? -9.396 0.931 -1.692 1.00 96.00 87 ILE A CA 1
ATOM 693 C C . ILE A 1 87 ? -10.918 0.790 -1.593 1.00 96.00 87 ILE A C 1
ATOM 695 O O . ILE A 1 87 ? -11.467 0.836 -0.489 1.00 96.00 87 ILE A O 1
ATOM 699 N N . SER A 1 88 ? -11.608 0.552 -2.712 1.00 96.31 88 SER A N 1
ATOM 700 C CA . SER A 1 88 ? -13.058 0.333 -2.716 1.00 96.31 88 SER A CA 1
ATOM 701 C C . SER A 1 88 ? -13.456 -0.886 -1.879 1.00 96.31 88 SER A C 1
ATOM 703 O O . SER A 1 88 ? -14.355 -0.795 -1.040 1.00 96.31 88 SER A O 1
ATOM 705 N N . LYS A 1 89 ? -12.764 -2.019 -2.041 1.00 95.38 89 LYS A N 1
ATOM 706 C CA . LYS A 1 89 ? -13.035 -3.237 -1.261 1.00 95.38 89 LYS A CA 1
ATOM 707 C C . LYS A 1 89 ? -12.741 -3.055 0.223 1.00 95.38 89 LYS A C 1
ATOM 709 O O . LYS A 1 89 ? -13.523 -3.514 1.055 1.00 95.38 89 LYS A O 1
ATOM 714 N N . VAL A 1 90 ? -11.657 -2.365 0.558 1.00 94.38 90 VAL A N 1
ATOM 715 C CA . VAL A 1 90 ? -11.313 -2.018 1.941 1.00 94.38 90 VAL A CA 1
ATOM 716 C C . VAL A 1 90 ? -12.388 -1.131 2.574 1.00 94.38 90 VAL A C 1
ATOM 718 O O . VAL A 1 90 ? -12.799 -1.394 3.704 1.00 94.38 90 VAL A O 1
ATOM 721 N N . GLY A 1 91 ? -12.902 -0.133 1.846 1.00 93.81 91 GLY A N 1
ATOM 722 C CA . GLY A 1 91 ? -14.021 0.707 2.294 1.00 93.81 91 GLY A CA 1
ATOM 723 C C . GLY A 1 91 ? -15.294 -0.099 2.584 1.00 93.81 91 GLY A C 1
ATOM 724 O O . GLY A 1 91 ? -15.982 0.149 3.575 1.00 93.81 91 GLY A O 1
ATOM 725 N N . ASP A 1 92 ? -15.537 -1.147 1.795 1.00 96.12 92 ASP A N 1
ATOM 726 C CA . ASP A 1 92 ? -16.603 -2.136 2.008 1.00 96.12 92 ASP A CA 1
ATOM 727 C C . ASP A 1 92 ? -16.291 -3.168 3.114 1.00 96.12 92 ASP A C 1
ATOM 729 O O . ASP A 1 92 ? -17.061 -4.113 3.319 1.00 96.12 92 ASP A O 1
ATOM 733 N N . LYS A 1 93 ? -15.162 -3.029 3.820 1.00 94.62 93 LYS A N 1
ATOM 734 C CA . LYS A 1 93 ? -14.641 -3.984 4.814 1.00 94.62 93 LYS A CA 1
ATOM 735 C C . LYS A 1 93 ? -14.443 -5.400 4.262 1.00 94.62 93 LYS A C 1
ATOM 737 O O . LYS A 1 93 ? -14.592 -6.390 4.983 1.00 94.62 93 LYS A O 1
ATOM 742 N N . LYS A 1 94 ? -14.114 -5.520 2.977 1.00 95.12 94 LYS A N 1
ATOM 743 C CA . LYS A 1 94 ? -13.794 -6.794 2.324 1.00 95.12 94 LYS A CA 1
ATOM 744 C C . LYS A 1 94 ? -12.293 -7.036 2.392 1.00 95.12 94 LYS A C 1
ATOM 746 O O . LYS A 1 94 ? -11.505 -6.146 2.090 1.00 95.12 94 LYS A O 1
ATOM 751 N N . ASN A 1 95 ? -11.911 -8.258 2.758 1.00 94.50 95 ASN A N 1
ATOM 752 C CA . ASN A 1 95 ? -10.507 -8.661 2.776 1.00 94.50 95 ASN A CA 1
ATOM 753 C C . ASN A 1 95 ? -9.921 -8.557 1.364 1.00 94.50 95 ASN A C 1
ATOM 755 O O . ASN A 1 95 ? -10.452 -9.192 0.448 1.00 94.50 95 ASN A O 1
ATOM 759 N N . ASP A 1 96 ? -8.843 -7.789 1.211 1.00 95.25 96 ASP A N 1
ATOM 760 C CA . ASP A 1 96 ? -8.113 -7.699 -0.049 1.00 95.25 96 ASP A CA 1
ATOM 761 C C . ASP A 1 96 ? -6.628 -7.336 0.113 1.00 95.25 96 ASP A C 1
ATOM 763 O O . ASP A 1 96 ? -6.140 -7.132 1.226 1.00 95.25 96 ASP A O 1
ATOM 767 N N . SER A 1 97 ? -5.876 -7.337 -0.989 1.00 95.31 97 SER A N 1
ATOM 768 C CA . SER A 1 97 ? -4.451 -7.034 -1.027 1.00 95.31 97 SER A CA 1
ATOM 769 C C . SER A 1 97 ? -4.025 -6.494 -2.369 1.00 95.31 97 SER A C 1
ATOM 771 O O . SER A 1 97 ? -4.607 -6.777 -3.415 1.00 95.31 97 SER A O 1
ATOM 773 N N . ILE A 1 98 ? -2.923 -5.770 -2.319 1.00 96.12 98 ILE A N 1
ATOM 774 C CA . ILE A 1 98 ? -2.264 -5.213 -3.475 1.00 96.12 98 ILE A CA 1
ATOM 775 C C . ILE A 1 98 ? -0.753 -5.333 -3.307 1.00 96.12 98 ILE A C 1
ATOM 777 O O . ILE A 1 98 ? -0.232 -5.415 -2.192 1.00 96.12 98 ILE A O 1
ATOM 781 N N . ILE A 1 99 ? -0.051 -5.375 -4.435 1.00 95.88 99 ILE A N 1
ATOM 782 C CA . ILE A 1 99 ? 1.396 -5.207 -4.464 1.00 95.88 99 ILE A CA 1
ATOM 783 C C . ILE A 1 99 ? 1.674 -3.852 -5.093 1.00 95.88 99 ILE A C 1
ATOM 785 O O . ILE A 1 99 ? 1.159 -3.547 -6.171 1.00 95.88 99 ILE A O 1
ATOM 789 N N . VAL A 1 100 ? 2.478 -3.062 -4.396 1.00 95.50 100 VAL A N 1
ATOM 790 C CA . VAL A 1 100 ? 2.921 -1.744 -4.832 1.00 95.50 100 VAL A CA 1
ATOM 791 C C . VAL A 1 100 ? 4.392 -1.833 -5.207 1.00 95.50 100 VAL A C 1
ATOM 793 O O . VAL A 1 100 ? 5.197 -2.345 -4.426 1.00 95.50 100 VAL A O 1
ATOM 796 N N . ALA A 1 101 ? 4.736 -1.346 -6.394 1.00 94.06 101 ALA A N 1
ATOM 797 C CA . ALA A 1 101 ? 6.107 -1.140 -6.827 1.00 94.06 101 ALA A CA 1
ATOM 798 C C . ALA A 1 101 ? 6.442 0.349 -6.728 1.00 94.06 101 ALA A C 1
ATOM 800 O O . ALA A 1 101 ? 5.770 1.183 -7.331 1.00 94.06 101 ALA A O 1
ATOM 801 N N . THR A 1 102 ? 7.490 0.687 -5.985 1.00 92.19 102 THR A N 1
ATOM 802 C CA . THR A 1 102 ? 8.021 2.052 -5.920 1.00 92.19 102 THR A CA 1
ATOM 803 C C . THR A 1 102 ? 9.418 2.062 -6.511 1.00 92.19 102 THR A C 1
ATOM 805 O O . THR A 1 102 ? 10.295 1.341 -6.035 1.00 92.19 102 THR A O 1
ATOM 808 N N . ILE A 1 103 ? 9.621 2.868 -7.545 1.00 89.19 103 ILE A N 1
ATOM 809 C CA . ILE A 1 103 ? 10.887 3.006 -8.258 1.00 89.19 103 ILE A CA 1
ATOM 810 C C . ILE A 1 103 ? 11.543 4.308 -7.806 1.00 89.19 103 ILE A C 1
ATOM 812 O O . ILE A 1 103 ? 10.949 5.385 -7.894 1.00 89.19 103 ILE A O 1
ATOM 816 N N . SER A 1 104 ? 12.761 4.199 -7.275 1.00 81.75 104 SER A N 1
ATOM 817 C CA . SER A 1 104 ? 13.561 5.363 -6.898 1.00 81.75 104 SER A CA 1
ATOM 818 C C . SER A 1 104 ? 14.098 6.090 -8.132 1.00 81.75 104 SER A C 1
ATOM 820 O O . SER A 1 104 ? 14.238 5.506 -9.205 1.00 81.75 104 SER A O 1
ATOM 822 N N . ASN A 1 105 ? 14.544 7.331 -7.947 1.00 77.25 105 ASN A N 1
ATOM 823 C CA . ASN A 1 105 ? 15.248 8.103 -8.977 1.00 77.25 105 ASN A CA 1
ATOM 824 C C . ASN A 1 105 ? 16.550 7.451 -9.487 1.00 77.25 105 ASN A C 1
ATOM 826 O O . ASN A 1 105 ? 17.092 7.858 -10.513 1.00 77.25 105 ASN A O 1
ATOM 830 N N . LYS A 1 106 ? 17.082 6.454 -8.768 1.00 76.31 106 LYS A N 1
ATOM 831 C CA . LYS A 1 106 ? 18.245 5.652 -9.180 1.00 76.31 106 LYS A CA 1
ATOM 832 C C . LYS A 1 106 ? 17.850 4.385 -9.947 1.00 76.31 106 LYS A C 1
ATOM 834 O O . LYS A 1 106 ? 18.731 3.635 -10.356 1.00 76.31 106 LYS A O 1
ATOM 839 N N . GLY A 1 107 ? 16.551 4.152 -10.145 1.00 77.81 107 GLY A N 1
ATOM 840 C CA . GLY A 1 107 ? 15.998 2.968 -10.800 1.00 77.81 107 GLY A CA 1
ATOM 841 C C . GLY A 1 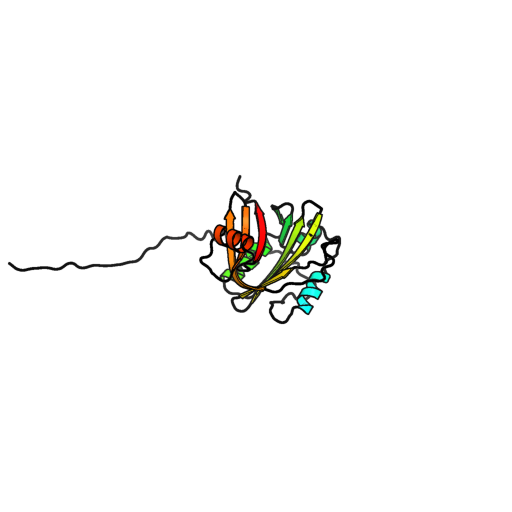107 ? 15.848 1.754 -9.881 1.00 77.81 107 GLY A C 1
ATOM 842 O O . GLY A 1 107 ? 15.528 0.671 -10.361 1.00 77.81 107 GLY A O 1
ATOM 843 N N . ASP A 1 108 ? 16.069 1.904 -8.571 1.00 80.81 108 ASP A N 1
ATOM 844 C CA . ASP A 1 108 ? 15.906 0.797 -7.627 1.00 80.81 108 ASP A CA 1
ATOM 845 C C . ASP A 1 108 ? 14.421 0.584 -7.325 1.00 80.81 108 ASP A C 1
ATOM 847 O O . ASP A 1 108 ? 13.751 1.480 -6.804 1.00 80.81 108 ASP A O 1
ATOM 851 N N . MET A 1 109 ? 13.914 -0.613 -7.620 1.00 86.56 109 MET A N 1
ATOM 852 C CA . MET A 1 109 ? 12.533 -0.983 -7.332 1.00 86.56 109 MET A CA 1
ATOM 853 C C . MET A 1 109 ? 12.394 -1.607 -5.940 1.00 86.56 109 MET A C 1
ATOM 855 O O . MET A 1 109 ? 13.030 -2.613 -5.616 1.00 86.56 109 MET A O 1
ATOM 859 N N . ARG A 1 110 ? 11.478 -1.058 -5.143 1.00 87.69 110 ARG A N 1
ATOM 860 C CA . ARG A 1 110 ? 10.954 -1.660 -3.914 1.00 87.69 110 ARG A CA 1
ATOM 861 C C . ARG A 1 110 ? 9.596 -2.275 -4.198 1.00 87.69 110 ARG A C 1
ATOM 863 O O . ARG A 1 110 ? 8.726 -1.594 -4.731 1.00 87.69 110 ARG A O 1
ATOM 870 N N . LEU A 1 111 ? 9.395 -3.518 -3.772 1.00 91.75 111 LEU A N 1
ATOM 871 C CA . LEU A 1 111 ? 8.065 -4.119 -3.732 1.00 91.75 111 LEU A CA 1
ATOM 872 C C . LEU A 1 111 ? 7.517 -4.081 -2.308 1.00 91.75 111 LEU A C 1
ATOM 874 O O . LEU A 1 111 ? 8.229 -4.371 -1.344 1.00 91.75 111 LEU A O 1
ATOM 878 N N . MET A 1 112 ? 6.241 -3.742 -2.183 1.00 92.06 112 MET A N 1
ATOM 879 C CA . MET A 1 112 ? 5.495 -3.792 -0.936 1.00 92.06 112 MET A CA 1
ATOM 880 C C . MET A 1 112 ? 4.227 -4.613 -1.135 1.00 92.06 112 MET A C 1
ATOM 882 O O . MET A 1 112 ? 3.439 -4.344 -2.037 1.00 92.06 112 MET A O 1
ATOM 886 N N . TYR A 1 113 ? 3.998 -5.575 -0.250 1.00 93.38 113 TYR A N 1
ATOM 887 C CA . TYR A 1 113 ? 2.713 -6.236 -0.096 1.00 93.38 113 TYR A CA 1
ATOM 888 C C . TYR A 1 113 ? 1.866 -5.483 0.924 1.00 93.38 113 TYR A C 1
ATOM 890 O O . TYR A 1 113 ? 2.270 -5.371 2.079 1.00 93.38 113 TYR A O 1
ATOM 898 N N . LEU A 1 114 ? 0.689 -5.009 0.532 1.00 94.81 114 LEU A N 1
ATOM 899 C CA . LEU A 1 114 ? -0.283 -4.412 1.442 1.00 94.81 114 LEU A CA 1
ATOM 900 C C . LEU A 1 114 ? -1.540 -5.273 1.458 1.00 94.81 114 LEU A C 1
ATOM 902 O O . LEU A 1 114 ? -2.054 -5.645 0.408 1.00 94.81 114 LEU A O 1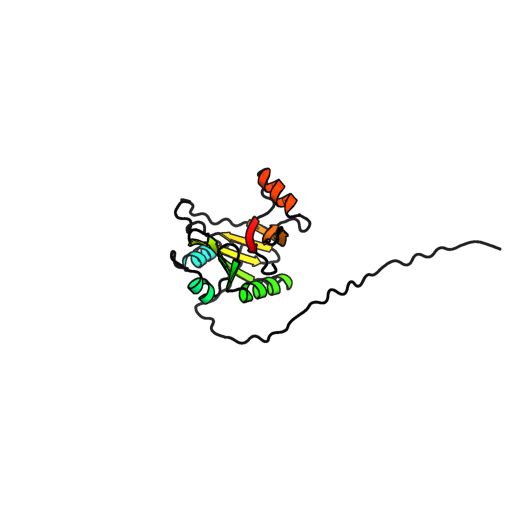
ATOM 906 N N . SER A 1 115 ? -2.054 -5.587 2.642 1.00 94.38 115 SER A N 1
ATOM 907 C CA . SER A 1 115 ? -3.307 -6.328 2.778 1.00 94.38 115 SER A CA 1
ATOM 908 C C . SER A 1 115 ? -4.200 -5.776 3.868 1.00 94.38 115 SER A C 1
ATOM 910 O O . SER A 1 115 ? -3.719 -5.225 4.854 1.00 94.38 115 SER A O 1
ATOM 912 N N . TYR A 1 116 ? -5.498 -5.983 3.685 1.00 94.12 116 TYR A N 1
ATOM 913 C CA . TYR A 1 116 ? -6.543 -5.763 4.662 1.00 94.12 116 TYR A CA 1
ATOM 914 C C . TYR A 1 116 ? -7.186 -7.108 5.002 1.00 94.12 116 TYR A C 1
ATOM 916 O O . TYR A 1 116 ? -7.717 -7.797 4.128 1.00 94.12 116 TYR A O 1
ATOM 924 N N . LEU A 1 117 ? -7.103 -7.503 6.270 1.00 92.25 117 LEU A N 1
ATOM 925 C CA . LEU A 1 117 ? -7.646 -8.753 6.791 1.00 92.25 117 LEU A CA 1
ATOM 926 C C . LEU A 1 117 ? -8.330 -8.493 8.125 1.00 92.25 117 LEU A C 1
ATOM 928 O O . LEU A 1 117 ? -7.716 -7.952 9.041 1.00 92.25 117 LEU A O 1
ATOM 932 N N . ASP A 1 118 ? -9.588 -8.911 8.240 1.00 91.56 118 ASP A N 1
ATOM 933 C CA . ASP A 1 118 ? -10.343 -8.906 9.498 1.00 91.56 118 ASP A CA 1
ATOM 934 C C . ASP A 1 118 ? -10.330 -7.531 10.195 1.00 91.56 118 ASP A C 1
ATOM 936 O O . ASP A 1 118 ? -10.206 -7.410 11.415 1.00 91.56 118 ASP A O 1
ATOM 940 N N . ASN A 1 119 ? -10.506 -6.479 9.391 1.00 91.94 119 ASN A N 1
ATOM 941 C CA . ASN A 1 119 ? -10.486 -5.069 9.788 1.00 91.94 119 ASN A CA 1
ATOM 942 C C . ASN A 1 119 ? -9.125 -4.510 10.222 1.00 91.94 119 ASN A C 1
ATOM 944 O O . ASN A 1 119 ? -9.076 -3.546 10.987 1.00 91.94 119 ASN A O 1
ATOM 948 N N . LYS A 1 120 ? -8.025 -5.099 9.748 1.00 93.31 120 LYS A N 1
ATOM 949 C CA . LYS A 1 120 ? -6.669 -4.621 10.024 1.00 93.31 120 LYS A CA 1
ATOM 950 C C . LYS A 1 120 ? -5.813 -4.615 8.773 1.00 93.31 120 LYS A C 1
ATOM 952 O O . LYS A 1 120 ? -5.986 -5.457 7.896 1.00 93.31 120 LYS A O 1
ATOM 957 N N . PHE A 1 121 ? -4.876 -3.681 8.725 1.00 93.56 121 PHE A N 1
ATOM 958 C CA . PHE A 1 121 ? -3.886 -3.570 7.668 1.00 93.56 121 PHE A CA 1
ATOM 959 C C . PHE A 1 121 ? -2.576 -4.233 8.068 1.00 93.56 121 PHE A C 1
ATOM 961 O O . PHE A 1 121 ? -2.144 -4.132 9.217 1.00 93.56 121 PHE A O 1
ATOM 968 N N . PHE A 1 122 ? -1.945 -4.862 7.082 1.00 90.94 122 PHE A N 1
ATOM 969 C CA . PHE A 1 122 ? -0.637 -5.491 7.190 1.00 90.94 122 PHE A CA 1
ATOM 970 C C . PHE A 1 122 ? 0.198 -5.097 5.978 1.00 90.94 122 PHE A C 1
ATOM 972 O O . PHE A 1 122 ? -0.234 -5.328 4.842 1.00 90.94 122 PHE A O 1
ATOM 979 N N . SER A 1 123 ? 1.382 -4.539 6.215 1.00 89.56 123 SER A N 1
ATOM 980 C CA . SER A 1 123 ? 2.369 -4.229 5.180 1.00 89.56 123 SER A CA 1
ATOM 981 C C . SER A 1 123 ? 3.587 -5.147 5.299 1.00 89.56 123 SER A C 1
ATOM 983 O O . SER A 1 123 ? 3.977 -5.531 6.399 1.00 89.56 123 SER A O 1
ATOM 985 N N . TYR A 1 124 ? 4.173 -5.515 4.158 1.00 88.69 124 TYR A N 1
ATOM 986 C CA . TYR A 1 124 ? 5.434 -6.250 4.072 1.00 88.69 124 TYR A CA 1
ATOM 987 C C . TYR A 1 124 ? 6.299 -5.636 2.982 1.00 88.69 124 TYR A C 1
ATOM 989 O O . TYR A 1 124 ? 5.885 -5.583 1.825 1.00 88.69 124 TYR A O 1
ATOM 997 N N . PHE A 1 125 ? 7.503 -5.200 3.334 1.00 85.94 125 PHE A N 1
ATOM 998 C CA . PHE A 1 125 ? 8.444 -4.599 2.391 1.00 85.94 125 PHE A CA 1
ATOM 999 C C . PHE A 1 125 ? 9.511 -5.611 1.980 1.00 85.94 125 PHE A C 1
ATOM 1001 O O . PHE A 1 125 ? 10.111 -6.258 2.836 1.00 85.94 125 PHE A O 1
ATOM 1008 N N . ASP A 1 126 ? 9.766 -5.729 0.678 1.00 84.94 126 ASP A N 1
ATOM 1009 C CA . ASP A 1 126 ? 10.868 -6.525 0.143 1.00 84.94 126 ASP A CA 1
ATOM 1010 C C . ASP A 1 126 ? 12.154 -5.693 0.113 1.00 84.94 126 ASP A C 1
ATOM 1012 O O . ASP A 1 126 ? 12.450 -4.987 -0.857 1.00 84.94 126 ASP A O 1
ATOM 1016 N N . MET A 1 127 ? 12.914 -5.736 1.208 1.00 77.06 127 MET A N 1
ATOM 1017 C CA . MET A 1 127 ? 14.139 -4.943 1.338 1.00 77.06 127 MET A CA 1
ATOM 1018 C C . MET A 1 127 ? 15.344 -5.572 0.626 1.00 77.06 127 MET A C 1
ATOM 1020 O O . MET A 1 127 ? 16.343 -4.885 0.411 1.00 77.06 127 MET A O 1
ATOM 1024 N N . THR A 1 128 ? 15.253 -6.831 0.174 1.00 75.31 128 THR A N 1
ATOM 1025 C CA . THR A 1 128 ? 16.385 -7.545 -0.449 1.00 75.31 128 THR A CA 1
ATOM 1026 C C . THR A 1 128 ? 16.808 -6.951 -1.793 1.00 75.31 128 THR A C 1
ATOM 1028 O O . THR A 1 128 ? 17.902 -7.227 -2.280 1.00 75.31 128 THR A O 1
ATOM 1031 N N . ARG A 1 129 ? 15.939 -6.147 -2.415 1.00 73.44 129 ARG A N 1
ATOM 1032 C CA . ARG A 1 129 ? 16.184 -5.469 -3.697 1.00 73.44 129 ARG A CA 1
ATOM 1033 C C . ARG A 1 129 ? 17.091 -4.249 -3.560 1.00 73.44 129 ARG A C 1
ATOM 1035 O O . ARG A 1 129 ? 17.690 -3.814 -4.539 1.00 73.44 129 ARG A O 1
ATOM 1042 N N . PHE A 1 130 ? 17.257 -3.733 -2.343 1.00 69.06 130 PHE A N 1
ATOM 1043 C CA . PHE A 1 130 ? 18.228 -2.685 -2.060 1.00 69.06 130 PHE A CA 1
ATOM 1044 C C . PHE A 1 130 ? 19.621 -3.303 -1.974 1.00 69.06 130 PHE A C 1
ATOM 1046 O O . PHE A 1 130 ? 20.011 -3.806 -0.917 1.00 69.06 130 PHE A O 1
ATOM 1053 N N . LYS A 1 131 ? 20.359 -3.249 -3.093 1.00 56.84 131 LYS A N 1
ATOM 1054 C CA . LYS A 1 131 ? 21.703 -3.837 -3.269 1.00 56.84 131 LYS A CA 1
ATOM 1055 C C . LYS A 1 131 ? 22.681 -3.499 -2.137 1.00 56.84 131 LYS A C 1
ATOM 1057 O O . LYS A 1 131 ? 23.478 -4.353 -1.764 1.00 56.84 131 LYS A O 1
ATOM 1062 N N . ASP A 1 132 ? 22.564 -2.308 -1.551 1.00 55.12 132 ASP A N 1
ATOM 1063 C CA . ASP A 1 132 ? 23.470 -1.817 -0.503 1.00 55.12 132 ASP A CA 1
ATOM 1064 C C . ASP A 1 132 ? 22.949 -2.026 0.927 1.00 55.12 132 ASP A C 1
ATOM 1066 O O . ASP A 1 132 ? 23.623 -1.673 1.893 1.00 55.12 132 ASP A O 1
ATOM 1070 N N . SER A 1 133 ? 21.743 -2.577 1.095 1.00 56.88 133 SER A N 1
ATOM 1071 C CA . SER A 1 133 ? 21.139 -2.699 2.424 1.00 56.88 133 SER A CA 1
ATOM 1072 C C . SER A 1 133 ? 21.756 -3.830 3.248 1.00 56.88 133 SER A C 1
ATOM 1074 O O . SER A 1 133 ? 21.833 -3.712 4.464 1.00 56.88 133 SER A O 1
ATOM 1076 N N . GLY A 1 134 ? 22.191 -4.929 2.612 1.00 49.38 134 GLY A N 1
ATOM 1077 C CA . GLY A 1 134 ? 22.625 -6.148 3.312 1.00 49.38 134 GLY A CA 1
ATOM 1078 C C . GLY A 1 134 ? 21.524 -6.788 4.174 1.00 49.38 134 GLY A C 1
ATOM 1079 O O . GLY A 1 134 ? 21.814 -7.617 5.035 1.00 49.38 134 GLY A O 1
ATOM 1080 N N . ILE A 1 135 ? 20.269 -6.380 3.969 1.00 55.50 135 ILE A N 1
ATOM 1081 C CA . ILE A 1 135 ? 19.143 -6.636 4.860 1.00 55.50 135 ILE A CA 1
ATOM 1082 C C . ILE A 1 135 ? 18.168 -7.610 4.171 1.00 55.50 135 ILE A C 1
ATOM 1084 O O . ILE A 1 135 ? 17.443 -7.241 3.250 1.00 55.50 135 ILE A O 1
ATOM 1088 N N . ASP A 1 136 ? 18.125 -8.862 4.646 1.00 55.72 136 ASP A N 1
ATOM 1089 C CA . ASP A 1 136 ? 17.053 -9.830 4.334 1.00 55.72 136 ASP A CA 1
ATOM 1090 C C . ASP A 1 136 ? 15.894 -9.663 5.324 1.00 55.72 136 ASP A C 1
ATOM 1092 O O . ASP A 1 136 ? 15.639 -10.504 6.191 1.00 55.72 136 ASP A O 1
ATOM 1096 N N . TYR A 1 137 ? 15.244 -8.500 5.265 1.00 62.22 137 TYR A N 1
ATOM 1097 C CA . TYR A 1 137 ? 14.211 -8.118 6.221 1.00 62.22 137 TYR A CA 1
ATOM 1098 C C . TYR A 1 137 ? 12.887 -7.855 5.528 1.00 62.22 137 TYR A C 1
ATOM 1100 O O . TYR A 1 137 ? 12.793 -7.072 4.587 1.00 62.22 137 TYR A O 1
ATOM 1108 N N . TYR A 1 138 ? 11.864 -8.498 6.074 1.00 60.06 138 TYR A N 1
ATOM 1109 C CA . TYR A 1 138 ? 10.470 -8.200 5.817 1.00 60.06 138 TYR A CA 1
ATOM 1110 C C . TYR A 1 138 ? 9.911 -7.753 7.166 1.00 60.06 138 TYR A C 1
ATOM 1112 O O . TYR A 1 138 ? 9.836 -8.574 8.085 1.00 60.06 138 TYR A O 1
ATOM 1120 N N . SER A 1 139 ? 9.576 -6.470 7.319 1.00 61.84 139 SER A N 1
ATOM 1121 C CA . SER A 1 139 ? 8.757 -6.028 8.452 1.00 61.84 139 SER A CA 1
ATOM 1122 C C . SER A 1 139 ? 7.322 -6.482 8.243 1.00 61.84 139 SER A C 1
ATOM 1124 O O . SER A 1 139 ? 6.871 -6.651 7.111 1.00 61.84 139 SER A O 1
ATOM 1126 N N . SER A 1 140 ? 6.617 -6.705 9.345 1.00 64.44 140 SER A N 1
ATOM 1127 C CA . SER A 1 140 ? 5.175 -6.890 9.329 1.00 64.44 140 SER A CA 1
ATOM 1128 C C . SER A 1 140 ? 4.588 -6.133 10.498 1.00 64.44 140 SER A C 1
ATOM 1130 O O . SER A 1 140 ? 4.729 -6.567 11.643 1.00 64.44 140 SER A O 1
ATOM 1132 N N . ASP A 1 141 ? 3.934 -5.026 10.198 1.00 71.56 141 ASP A N 1
ATOM 1133 C CA . ASP A 1 141 ? 3.310 -4.182 11.200 1.00 71.56 141 ASP A CA 1
ATOM 1134 C C . ASP A 1 141 ? 1.791 -4.223 11.023 1.00 71.56 141 ASP A C 1
ATOM 1136 O O . ASP A 1 141 ? 1.271 -4.296 9.907 1.00 71.56 141 ASP A O 1
ATOM 1140 N N . GLU A 1 142 ? 1.079 -4.252 12.149 1.00 86.62 142 GLU A N 1
ATOM 1141 C CA . GLU A 1 142 ? -0.379 -4.317 12.199 1.00 86.62 142 GLU A CA 1
ATOM 1142 C C . GLU A 1 142 ? -0.935 -2.935 12.540 1.00 86.62 142 GLU A C 1
ATOM 1144 O O . GLU A 1 142 ? -0.588 -2.351 13.571 1.00 86.62 142 GLU A O 1
ATOM 1149 N N . TYR A 1 143 ? -1.848 -2.447 11.703 1.00 91.94 143 TYR A N 1
ATOM 1150 C CA . TYR A 1 143 ? -2.486 -1.145 11.881 1.00 91.94 143 TYR A CA 1
ATOM 1151 C C . TYR A 1 143 ? -3.996 -1.221 11.688 1.00 91.94 143 TYR A C 1
ATOM 1153 O O . TYR A 1 143 ? -4.521 -2.112 11.019 1.00 91.94 143 TYR A O 1
ATOM 1161 N N . LYS A 1 144 ? -4.720 -0.272 12.281 1.00 93.75 144 LYS A N 1
ATOM 1162 C CA . LYS A 1 144 ? -6.187 -0.215 12.198 1.00 93.75 144 LYS A CA 1
ATOM 1163 C C . LYS A 1 144 ? -6.682 0.539 10.970 1.00 93.75 144 LYS A C 1
ATOM 1165 O O . LYS A 1 144 ? -7.727 0.188 10.430 1.00 93.75 144 LYS A O 1
ATOM 1170 N N . PHE A 1 145 ? -5.944 1.556 10.536 1.00 95.19 145 PHE A N 1
ATOM 1171 C CA . PHE A 1 145 ? -6.396 2.489 9.513 1.00 95.19 145 PHE A CA 1
ATOM 1172 C C . PHE A 1 145 ? -5.327 2.695 8.445 1.00 95.19 145 PHE A C 1
ATOM 1174 O O . PHE A 1 145 ? -4.136 2.713 8.749 1.00 95.19 145 PHE A O 1
ATOM 1181 N N . LEU A 1 146 ? -5.784 2.892 7.210 1.00 95.94 146 LEU A N 1
ATOM 1182 C CA . LEU A 1 146 ? -5.008 3.457 6.115 1.00 95.94 146 LEU A CA 1
ATOM 1183 C C . LEU A 1 146 ? -5.488 4.892 5.919 1.00 95.94 146 LEU A C 1
ATOM 1185 O O . LEU A 1 146 ? -6.689 5.121 5.771 1.00 95.94 146 LEU A O 1
ATOM 1189 N N . LYS A 1 147 ? -4.562 5.847 5.949 1.00 95.38 147 LYS A N 1
ATOM 1190 C CA . LYS A 1 147 ? -4.846 7.270 5.778 1.00 95.38 147 LYS A CA 1
ATOM 1191 C C . LYS A 1 147 ? -4.052 7.836 4.612 1.00 95.38 147 LYS A C 1
ATOM 1193 O O . LYS A 1 147 ? -2.915 7.439 4.368 1.00 95.38 147 LYS A O 1
ATOM 1198 N N . ILE A 1 148 ? -4.693 8.766 3.916 1.00 94.44 148 ILE A N 1
ATOM 1199 C CA . ILE A 1 148 ? -4.109 9.581 2.857 1.00 94.44 148 ILE A CA 1
ATOM 1200 C C . ILE A 1 148 ? -4.040 11.003 3.409 1.00 94.44 148 ILE A C 1
ATOM 1202 O O . ILE A 1 148 ? -5.046 11.520 3.901 1.00 94.44 148 ILE A O 1
ATOM 1206 N N . TYR A 1 149 ? -2.854 11.599 3.373 1.00 94.44 149 TYR A N 1
ATOM 1207 C CA . TYR A 1 149 ? -2.604 12.969 3.804 1.00 94.44 149 TYR A CA 1
ATOM 1208 C C . TYR A 1 149 ?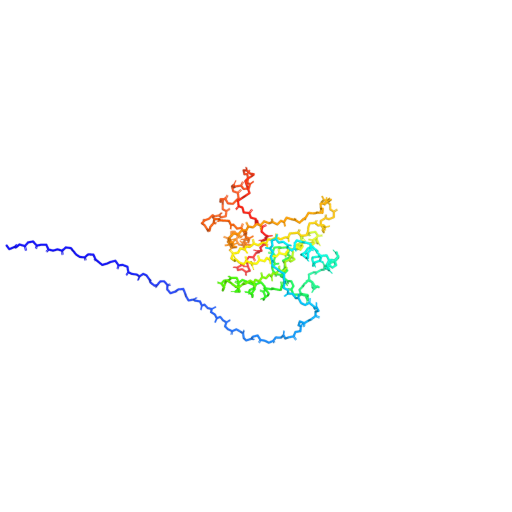 -2.086 13.785 2.625 1.00 94.44 149 TYR A C 1
ATOM 1210 O O . TYR A 1 149 ? -0.991 13.523 2.131 1.00 94.44 149 TYR A O 1
ATOM 1218 N N . ASP A 1 150 ? -2.846 14.789 2.203 1.00 93.44 150 ASP A N 1
ATOM 1219 C CA . ASP A 1 150 ? -2.415 15.721 1.164 1.00 93.44 150 ASP A CA 1
ATOM 1220 C C . ASP A 1 150 ? -1.612 16.867 1.783 1.00 93.44 150 ASP A C 1
ATOM 1222 O O . ASP A 1 150 ? -2.143 17.685 2.539 1.00 93.44 150 ASP A O 1
ATOM 1226 N N . VAL A 1 151 ? -0.319 16.923 1.471 1.00 90.12 151 VAL A N 1
ATOM 1227 C CA . VAL A 1 151 ? 0.629 17.901 2.012 1.00 90.12 151 VAL A CA 1
ATOM 1228 C C . VAL A 1 151 ? 1.488 18.430 0.870 1.00 90.12 151 VAL A C 1
ATOM 1230 O O . VAL A 1 151 ? 2.147 17.664 0.181 1.00 90.12 151 VAL A O 1
ATOM 1233 N N . LEU A 1 152 ? 1.480 19.752 0.667 1.00 88.75 152 LEU A N 1
ATOM 1234 C CA . LEU A 1 152 ? 2.322 20.442 -0.326 1.00 88.75 152 LEU A CA 1
ATOM 1235 C C . LEU A 1 152 ? 2.229 19.870 -1.758 1.00 88.75 152 LEU A C 1
ATOM 1237 O O . LEU A 1 152 ? 3.226 19.816 -2.470 1.00 88.75 152 LEU A O 1
ATOM 1241 N N . GLY A 1 153 ? 1.031 19.459 -2.183 1.00 89.19 153 GLY A N 1
ATOM 1242 C CA . GLY A 1 153 ? 0.814 18.890 -3.518 1.00 89.19 153 GLY A CA 1
ATOM 1243 C C . GLY A 1 153 ? 1.194 17.412 -3.641 1.00 89.19 153 GLY A C 1
ATOM 1244 O O . GLY A 1 153 ? 1.157 16.869 -4.739 1.00 89.19 153 GLY A O 1
ATOM 1245 N N . GLU A 1 154 ? 1.522 16.742 -2.535 1.00 91.44 154 GLU A N 1
ATOM 1246 C CA . GLU A 1 154 ? 1.786 15.306 -2.491 1.00 91.44 154 GLU A CA 1
ATOM 1247 C C . GLU A 1 154 ? 0.783 14.583 -1.586 1.00 91.44 154 GLU A C 1
ATOM 1249 O O . GLU A 1 154 ? 0.481 15.015 -0.472 1.00 91.44 154 GLU A O 1
ATOM 1254 N N . SER A 1 155 ? 0.298 13.444 -2.060 1.00 93.31 155 SER A N 1
ATOM 1255 C CA . SER A 1 155 ? -0.486 12.477 -1.308 1.00 93.31 155 SER A CA 1
ATOM 1256 C C . SER A 1 155 ? 0.458 11.516 -0.581 1.00 93.31 155 SER A C 1
ATOM 1258 O O . SER A 1 155 ? 1.223 10.775 -1.202 1.00 93.31 155 SER A O 1
ATOM 1260 N N . ASN A 1 156 ? 0.397 11.516 0.750 1.00 93.56 156 ASN A N 1
ATOM 1261 C CA . ASN A 1 156 ? 1.205 10.680 1.635 1.00 93.56 156 ASN A CA 1
ATOM 1262 C C . ASN A 1 156 ? 0.345 9.571 2.238 1.00 93.56 156 ASN A C 1
ATOM 1264 O O . ASN A 1 156 ? -0.634 9.838 2.938 1.00 93.56 156 ASN A O 1
ATOM 1268 N N . ILE A 1 157 ? 0.699 8.318 1.953 1.00 94.38 157 ILE A N 1
ATOM 1269 C CA . ILE A 1 157 ? -0.105 7.156 2.326 1.00 94.38 157 ILE A CA 1
ATOM 1270 C C . ILE A 1 157 ? 0.558 6.498 3.528 1.00 94.38 157 ILE A C 1
ATOM 1272 O O . ILE A 1 157 ? 1.708 6.055 3.455 1.00 94.38 157 ILE A O 1
ATOM 1276 N N . ALA A 1 158 ? -0.180 6.397 4.630 1.00 94.00 158 ALA A N 1
ATOM 1277 C CA . ALA A 1 158 ? 0.331 5.850 5.878 1.00 94.00 158 ALA A CA 1
ATOM 1278 C C . ALA A 1 158 ? -0.662 4.897 6.543 1.00 94.00 158 ALA A C 1
ATOM 1280 O O . ALA A 1 158 ? -1.882 5.048 6.442 1.00 94.00 158 ALA A O 1
ATOM 1281 N N . LEU A 1 159 ? -0.122 3.924 7.271 1.00 94.31 159 LEU A N 1
ATOM 1282 C CA . LEU A 1 159 ? -0.879 3.089 8.191 1.00 94.31 159 LEU A CA 1
ATOM 1283 C C . LEU A 1 159 ? -0.759 3.628 9.615 1.00 94.31 159 LEU A C 1
ATOM 1285 O O . LEU A 1 159 ? 0.338 3.968 10.061 1.00 94.31 159 LEU A O 1
ATOM 1289 N N . VAL A 1 160 ? -1.883 3.695 10.331 1.00 94.31 160 VAL A N 1
ATOM 1290 C CA . VAL A 1 160 ? -1.957 4.277 11.679 1.00 94.31 160 VAL A CA 1
ATOM 1291 C C . VAL A 1 160 ? -2.890 3.490 12.601 1.00 94.31 160 VAL A C 1
ATOM 1293 O O . VAL A 1 160 ? -3.781 2.754 12.167 1.00 94.31 160 VAL A O 1
ATOM 1296 N N . ASN A 1 161 ? -2.678 3.637 13.909 1.00 93.19 161 ASN A N 1
ATOM 1297 C CA . ASN A 1 161 ? -3.540 3.054 14.944 1.00 93.19 161 ASN A CA 1
ATOM 1298 C C . ASN A 1 161 ? -4.520 4.057 15.565 1.00 93.19 161 ASN A C 1
ATOM 1300 O O . ASN A 1 161 ? -5.506 3.634 16.177 1.00 93.19 161 ASN A O 1
ATOM 1304 N N . ASP A 1 162 ? -4.254 5.350 15.394 1.00 93.69 162 ASP A N 1
ATOM 1305 C CA . ASP A 1 162 ? -5.119 6.454 15.789 1.00 93.69 162 ASP A CA 1
ATOM 1306 C C . ASP A 1 162 ? -5.704 7.098 14.527 1.00 93.69 162 ASP A C 1
ATOM 1308 O O . ASP A 1 162 ? -4.972 7.591 13.674 1.00 93.69 162 ASP A O 1
ATOM 1312 N N . GLU A 1 163 ? -7.027 7.065 14.382 1.00 93.69 163 GLU A N 1
ATOM 1313 C CA . GLU A 1 163 ? -7.724 7.654 13.234 1.00 93.69 163 GLU A CA 1
ATOM 1314 C C . GLU A 1 163 ? -7.600 9.186 13.208 1.00 93.69 163 GLU A C 1
ATOM 1316 O O . GLU A 1 163 ? -7.654 9.797 12.139 1.00 93.69 163 GLU A O 1
ATOM 1321 N N . SER A 1 164 ? -7.403 9.813 14.370 1.00 94.50 164 SER A N 1
ATOM 1322 C CA . SER A 1 164 ? -7.349 11.267 14.522 1.00 94.50 164 SER A CA 1
ATOM 1323 C C . SER A 1 164 ? -5.969 11.875 14.273 1.00 94.50 164 SER A C 1
ATOM 1325 O O . SER A 1 164 ? -5.897 13.079 14.041 1.00 94.50 164 SER A O 1
ATOM 1327 N N . ILE A 1 165 ? -4.908 11.059 14.223 1.00 93.75 165 ILE A N 1
ATOM 1328 C CA . ILE A 1 165 ? -3.532 11.543 14.058 1.00 93.75 165 ILE A CA 1
ATOM 1329 C C . ILE A 1 165 ? -3.366 12.339 12.758 1.00 93.75 165 ILE A C 1
ATOM 1331 O O . ILE A 1 165 ? -3.815 11.923 11.674 1.00 93.75 165 ILE A O 1
ATOM 1335 N N . THR A 1 166 ? -2.733 13.498 12.873 1.00 94.44 166 THR A N 1
ATOM 1336 C CA . THR A 1 166 ? -2.371 14.379 11.761 1.00 94.44 166 THR A CA 1
ATOM 1337 C C . THR A 1 166 ? -1.022 13.984 11.158 1.00 94.44 166 THR A C 1
ATOM 1339 O O . THR A 1 166 ? -0.259 13.217 11.742 1.00 94.44 166 THR A O 1
ATOM 1342 N N . TYR A 1 167 ? -0.719 14.499 9.966 1.00 92.44 167 TYR A N 1
ATOM 1343 C CA . TYR A 1 167 ? 0.581 14.248 9.341 1.00 92.44 167 TYR A CA 1
ATOM 1344 C C . TYR A 1 167 ? 1.732 14.920 10.109 1.00 92.44 167 TYR A C 1
ATOM 1346 O O . TYR A 1 167 ? 2.769 14.302 10.311 1.00 92.44 167 TYR A O 1
ATOM 1354 N N . GLU A 1 168 ? 1.522 16.138 10.623 1.00 93.56 168 GLU A N 1
ATOM 1355 C CA . GLU A 1 168 ? 2.505 16.850 11.455 1.00 93.56 168 GLU A CA 1
ATOM 1356 C C . GLU A 1 168 ? 2.854 16.062 12.729 1.00 93.56 168 GLU A C 1
ATOM 1358 O O . GLU A 1 168 ? 4.021 15.961 13.101 1.00 93.56 168 GLU A O 1
ATOM 1363 N N . GLU A 1 169 ? 1.860 15.443 13.376 1.00 94.06 169 GLU A N 1
ATOM 1364 C CA . GLU A 1 169 ? 2.095 14.575 14.535 1.00 94.06 169 GLU A CA 1
ATOM 1365 C C . GLU A 1 169 ? 2.911 13.332 14.165 1.00 94.06 169 GLU A C 1
ATOM 1367 O O . GLU A 1 169 ? 3.829 12.978 14.901 1.00 94.06 169 GLU A O 1
ATOM 1372 N N . ILE A 1 170 ? 2.640 12.712 13.009 1.00 92.00 170 ILE A N 1
ATOM 1373 C CA . ILE A 1 170 ? 3.451 11.599 12.492 1.00 92.00 170 ILE A CA 1
ATOM 1374 C C . ILE A 1 170 ? 4.908 12.036 12.291 1.00 92.00 170 ILE A C 1
ATOM 1376 O O . ILE A 1 170 ? 5.826 11.329 12.711 1.00 92.00 170 ILE A O 1
ATOM 1380 N N . GLU A 1 171 ? 5.140 13.187 11.660 1.00 90.44 171 GLU A N 1
ATOM 1381 C CA . GLU A 1 171 ? 6.492 13.707 11.435 1.00 90.44 171 GLU A CA 1
ATOM 1382 C C . GLU A 1 171 ? 7.207 14.024 12.753 1.00 90.44 171 GLU A C 1
ATOM 1384 O O . GLU A 1 171 ? 8.379 13.677 12.923 1.00 90.44 171 GLU A O 1
ATOM 1389 N N . ASN A 1 172 ? 6.498 14.624 13.711 1.00 92.50 172 ASN A N 1
ATOM 1390 C CA . ASN A 1 172 ? 7.033 14.900 15.037 1.00 92.50 172 ASN A CA 1
ATOM 1391 C C . ASN A 1 172 ? 7.368 13.607 15.800 1.00 92.50 172 ASN A C 1
ATOM 1393 O O . ASN A 1 172 ? 8.430 13.517 16.416 1.00 92.50 172 ASN A O 1
ATOM 1397 N N . ASP A 1 173 ? 6.513 12.587 15.747 1.00 91.31 173 ASP A N 1
ATOM 1398 C CA . ASP A 1 173 ? 6.771 11.288 16.373 1.00 91.31 173 ASP A CA 1
ATOM 1399 C C . ASP A 1 173 ? 8.018 10.621 15.782 1.00 91.31 173 ASP A C 1
ATOM 1401 O O . ASP A 1 173 ? 8.908 10.201 16.529 1.00 91.31 173 ASP A O 1
ATOM 1405 N N . LEU A 1 17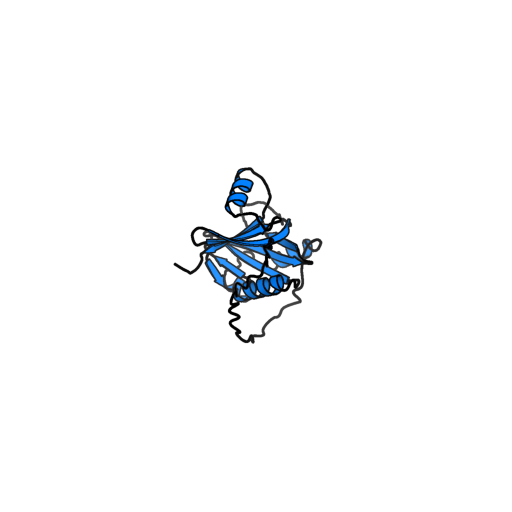4 ? 8.137 10.605 14.451 1.00 85.88 174 LEU A N 1
ATOM 1406 C CA . LEU A 1 174 ? 9.307 10.075 13.747 1.00 85.88 174 LEU A CA 1
ATOM 1407 C C . LEU A 1 174 ? 10.589 10.828 14.125 1.00 85.88 174 LEU A C 1
ATOM 1409 O O . LEU A 1 174 ? 11.613 10.197 14.398 1.00 85.88 174 LEU A O 1
ATOM 1413 N N . ALA A 1 175 ? 10.538 12.161 14.208 1.00 87.81 175 ALA A N 1
ATOM 1414 C CA . ALA A 1 175 ? 11.668 12.988 14.637 1.00 87.81 175 ALA A CA 1
ATOM 1415 C C . ALA A 1 175 ? 12.105 12.696 16.085 1.00 87.81 175 ALA A C 1
ATOM 1417 O O . ALA A 1 175 ? 13.282 12.840 16.419 1.00 87.81 175 ALA A O 1
ATOM 1418 N N . ASN A 1 176 ? 11.175 12.240 16.930 1.00 89.12 176 ASN A N 1
ATOM 1419 C CA . ASN A 1 176 ? 11.427 11.830 18.311 1.00 89.12 176 ASN A CA 1
ATOM 1420 C C . ASN A 1 176 ? 11.710 10.320 18.463 1.00 89.12 176 ASN A C 1
ATOM 1422 O O . ASN A 1 176 ? 11.848 9.831 19.586 1.00 89.12 176 ASN A O 1
ATOM 1426 N N . GLY A 1 177 ? 11.824 9.572 17.359 1.00 83.75 177 GLY A N 1
ATOM 1427 C CA . GLY A 1 177 ? 12.120 8.135 17.365 1.00 83.75 177 GLY A CA 1
ATOM 1428 C C . GLY A 1 177 ? 10.959 7.251 17.830 1.00 83.75 177 GLY A C 1
ATOM 1429 O O . GLY A 1 177 ? 11.182 6.109 18.238 1.00 83.75 177 GLY A O 1
ATOM 1430 N N . LEU A 1 178 ? 9.730 7.765 17.794 1.00 84.31 178 LEU A N 1
ATOM 1431 C CA . LEU A 1 178 ? 8.516 7.018 18.099 1.00 84.31 178 LEU A CA 1
ATOM 1432 C C . LEU A 1 178 ? 7.987 6.332 16.834 1.00 84.31 178 LEU A C 1
ATOM 1434 O O . LEU A 1 178 ? 8.030 6.883 15.737 1.00 84.31 178 LEU A O 1
ATOM 1438 N N . VAL A 1 179 ? 7.462 5.117 16.998 1.00 78.94 179 VAL A N 1
ATOM 1439 C CA . VAL A 1 179 ? 6.848 4.345 15.908 1.00 78.94 179 VAL A CA 1
ATOM 1440 C C . VAL A 1 179 ? 5.341 4.303 16.134 1.00 78.94 179 VAL A C 1
ATOM 1442 O O . VAL A 1 179 ? 4.813 3.379 16.753 1.00 78.94 179 VAL A O 1
ATOM 1445 N N . THR A 1 180 ? 4.647 5.342 15.677 1.00 82.94 180 THR A N 1
ATOM 1446 C CA . THR A 1 180 ? 3.182 5.478 15.794 1.00 82.94 180 THR A CA 1
ATOM 1447 C C . THR A 1 180 ? 2.456 5.235 14.469 1.00 82.94 180 THR A C 1
ATOM 1449 O O . THR A 1 180 ? 1.257 4.936 14.460 1.00 82.94 180 THR A O 1
ATOM 1452 N N . SER A 1 181 ? 3.194 5.258 13.359 1.00 88.75 181 SER A N 1
ATOM 1453 C CA . SER A 1 181 ? 2.705 5.051 11.998 1.00 88.75 181 SER A CA 1
ATOM 1454 C C . SER A 1 181 ? 3.696 4.244 11.153 1.00 88.75 181 SER A C 1
ATOM 1456 O O . SER A 1 181 ? 4.842 4.017 11.546 1.00 88.75 181 SER A O 1
ATOM 1458 N N . CYS A 1 182 ? 3.242 3.800 9.982 1.00 88.50 182 CYS A N 1
ATOM 1459 C CA . CYS A 1 182 ? 4.089 3.266 8.921 1.00 88.50 182 CYS A CA 1
ATOM 1460 C C . CYS A 1 182 ? 3.783 4.020 7.627 1.00 88.50 182 CYS A C 1
ATOM 1462 O O . CYS A 1 182 ? 2.717 3.836 7.036 1.00 88.50 182 CYS A O 1
ATOM 1464 N N . ASN A 1 183 ? 4.715 4.867 7.190 1.00 89.00 183 ASN A N 1
ATOM 1465 C CA . ASN A 1 183 ? 4.634 5.527 5.889 1.00 89.00 183 ASN A CA 1
ATOM 1466 C C . ASN A 1 183 ? 4.895 4.492 4.789 1.00 89.00 183 ASN A C 1
ATOM 1468 O O . ASN A 1 183 ? 5.937 3.834 4.786 1.00 89.00 183 ASN A O 1
ATOM 1472 N N . LEU A 1 184 ? 3.939 4.334 3.873 1.00 90.38 184 LEU A N 1
ATOM 1473 C CA . LEU A 1 184 ? 4.008 3.331 2.815 1.00 90.38 184 LEU A CA 1
ATOM 1474 C C . LEU A 1 184 ? 4.691 3.895 1.569 1.00 90.38 184 LEU A C 1
ATOM 1476 O O . LEU A 1 184 ? 5.691 3.344 1.109 1.00 90.38 184 LEU A O 1
ATOM 1480 N N . PHE A 1 185 ? 4.140 4.980 1.027 1.00 91.25 185 PHE A N 1
ATOM 1481 C CA . PHE A 1 185 ? 4.621 5.651 -0.177 1.00 91.25 185 PHE A CA 1
ATOM 1482 C C . PHE A 1 185 ? 3.970 7.031 -0.328 1.00 91.25 185 PHE A C 1
ATOM 1484 O O . PHE A 1 185 ? 2.954 7.330 0.306 1.00 91.25 185 PHE A O 1
ATOM 1491 N N . THR A 1 186 ? 4.553 7.836 -1.212 1.00 91.94 186 THR A N 1
ATOM 1492 C CA . THR A 1 186 ? 4.101 9.187 -1.547 1.00 91.94 186 THR A CA 1
ATOM 1493 C C . THR A 1 186 ? 4.008 9.316 -3.062 1.00 91.94 186 THR A C 1
ATOM 1495 O O . THR A 1 186 ? 4.836 8.755 -3.786 1.00 91.94 186 THR A O 1
ATOM 1498 N N . PHE A 1 187 ? 3.013 10.049 -3.545 1.00 91.50 187 PHE A N 1
ATOM 1499 C CA . PHE A 1 187 ? 2.931 10.457 -4.943 1.00 91.50 187 PHE A CA 1
ATOM 1500 C C . PHE A 1 187 ? 2.397 11.887 -5.055 1.00 91.50 187 PHE A C 1
ATOM 1502 O O . PHE A 1 187 ? 1.684 12.367 -4.181 1.00 91.50 187 PHE A O 1
ATOM 1509 N N . LYS A 1 188 ? 2.770 12.581 -6.123 1.00 90.94 188 LYS A N 1
ATOM 1510 C CA . LYS A 1 188 ? 2.326 13.928 -6.457 1.00 90.94 188 LYS A CA 1
ATOM 1511 C C . LYS A 1 188 ? 0.876 13.887 -6.896 1.00 90.94 188 LYS A C 1
ATOM 1513 O O . LYS A 1 188 ? 0.458 12.984 -7.615 1.00 90.94 188 LYS A O 1
ATOM 1518 N N . ASN A 1 189 ? 0.132 14.895 -6.480 1.00 83.31 189 ASN A N 1
ATOM 1519 C CA . ASN A 1 189 ? -1.210 15.124 -6.968 1.00 83.31 189 ASN A CA 1
ATOM 1520 C C . ASN A 1 189 ? -1.085 15.765 -8.355 1.00 83.31 189 ASN A C 1
ATOM 1522 O O . ASN A 1 189 ? -0.486 16.829 -8.478 1.00 83.31 189 ASN A O 1
ATOM 1526 N N . ASP A 1 190 ? -1.669 15.155 -9.387 1.00 67.75 190 ASP A N 1
ATOM 1527 C CA . ASP A 1 190 ? -1.633 15.649 -10.779 1.00 67.75 190 ASP A CA 1
ATOM 1528 C C . ASP A 1 190 ? -2.458 16.944 -11.004 1.00 67.75 190 ASP A C 1
ATOM 1530 O O . ASP A 1 190 ? -2.912 17.224 -12.111 1.00 67.75 190 ASP A O 1
ATOM 1534 N N . ASN A 1 191 ? -2.697 17.734 -9.951 1.00 50.56 191 ASN A N 1
ATOM 1535 C CA . ASN A 1 191 ? -3.604 18.885 -9.943 1.00 50.56 191 ASN A CA 1
ATOM 1536 C C . ASN A 1 191 ? -2.908 20.262 -10.002 1.00 50.56 191 ASN A C 1
ATOM 1538 O O . ASN A 1 191 ? -3.576 21.255 -9.711 1.00 50.56 191 ASN A O 1
ATOM 1542 N N . ASP A 1 192 ? -1.635 20.339 -10.408 1.00 40.47 192 ASP A N 1
ATOM 1543 C CA . ASP A 1 192 ? -0.944 21.612 -10.704 1.00 40.47 192 ASP A CA 1
ATOM 1544 C C . ASP A 1 192 ? -0.575 21.758 -12.193 1.00 40.47 192 ASP A C 1
ATOM 1546 O O . ASP A 1 192 ? 0.154 20.891 -12.730 1.00 40.47 192 ASP A O 1
#